Protein AF-A0A8D2HS46-F1 (afdb_monomer)

Structure (mmCIF, N/CA/C/O backbone):
data_AF-A0A8D2HS46-F1
#
_entry.id   AF-A0A8D2HS46-F1
#
loop_
_atom_site.group_PDB
_atom_site.id
_atom_site.type_symbol
_atom_site.label_atom_id
_atom_site.label_alt_id
_atom_site.label_comp_id
_atom_site.label_asym_id
_atom_site.label_entity_id
_atom_site.label_seq_id
_atom_site.pdbx_PDB_ins_code
_atom_site.Cartn_x
_atom_site.Cartn_y
_atom_site.Cartn_z
_atom_site.occupancy
_atom_site.B_iso_or_equiv
_atom_site.auth_seq_id
_atom_site.auth_comp_id
_atom_site.auth_asym_id
_atom_site.auth_atom_id
_atom_site.pdbx_PDB_model_num
ATOM 1 N N . MET A 1 1 ? -16.232 -14.425 -22.489 1.00 24.67 1 MET A N 1
ATOM 2 C CA . MET A 1 1 ? -15.700 -15.273 -21.397 1.00 24.67 1 MET A CA 1
ATOM 3 C C . MET A 1 1 ? -15.577 -14.367 -20.164 1.00 24.67 1 MET A C 1
ATOM 5 O O . MET A 1 1 ? -14.611 -13.639 -20.070 1.00 24.67 1 MET A O 1
ATOM 9 N N . LYS A 1 2 ? -16.651 -14.007 -19.442 1.00 33.25 2 LYS A N 1
ATOM 10 C CA . LYS A 1 2 ? -17.359 -14.745 -18.368 1.00 33.25 2 LYS A CA 1
ATOM 11 C C . LYS A 1 2 ? -16.407 -15.454 -17.397 1.00 33.25 2 LYS A C 1
ATOM 13 O O . LYS A 1 2 ? -16.203 -16.640 -17.571 1.00 33.25 2 LYS A O 1
ATOM 18 N N . ILE A 1 3 ? -15.852 -14.690 -16.454 1.00 24.77 3 ILE A N 1
ATOM 19 C CA . ILE A 1 3 ? -15.257 -15.002 -15.130 1.00 24.77 3 ILE A CA 1
ATOM 20 C C . ILE A 1 3 ? -14.841 -13.587 -14.667 1.00 24.77 3 ILE A C 1
ATOM 22 O O . ILE A 1 3 ? -13.962 -13.001 -15.274 1.00 24.77 3 ILE A O 1
ATOM 26 N N . ILE A 1 4 ? -15.600 -12.817 -13.887 1.00 26.11 4 ILE A N 1
ATOM 27 C CA . ILE A 1 4 ? -15.750 -12.861 -12.429 1.00 26.11 4 ILE A CA 1
ATOM 28 C C . ILE A 1 4 ? -17.089 -12.163 -12.128 1.00 26.11 4 ILE A C 1
ATOM 30 O O . ILE A 1 4 ? -17.199 -10.941 -12.173 1.00 26.11 4 ILE A O 1
ATOM 34 N N . SER A 1 5 ? -18.142 -12.937 -11.871 1.00 27.89 5 SER A N 1
ATOM 35 C CA . SER A 1 5 ? -19.458 -12.425 -11.455 1.00 27.89 5 SER A CA 1
ATOM 36 C C . SER A 1 5 ? -19.896 -12.990 -10.101 1.00 27.89 5 SER A C 1
ATOM 38 O O . SER A 1 5 ? -21.092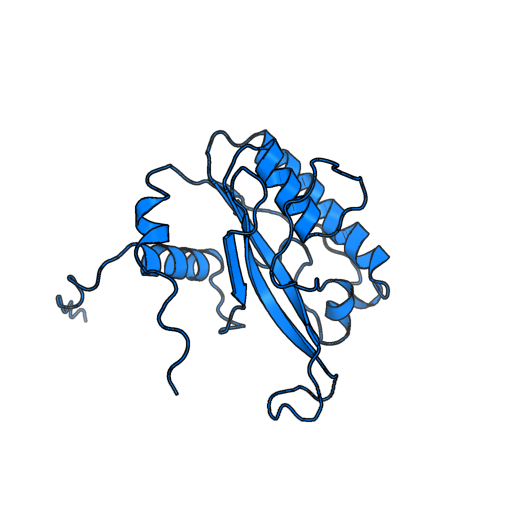 -13.064 -9.831 1.00 27.89 5 SER A O 1
ATOM 40 N N . HIS A 1 6 ? -18.954 -13.423 -9.253 1.00 27.91 6 HIS A N 1
ATOM 41 C CA . HIS A 1 6 ? -19.293 -14.197 -8.053 1.00 27.91 6 HIS A CA 1
ATOM 42 C C . HIS A 1 6 ? -18.685 -13.765 -6.717 1.00 27.91 6 HIS A C 1
ATOM 44 O O . HIS A 1 6 ? -18.871 -14.472 -5.730 1.00 27.91 6 HIS A O 1
ATOM 50 N N . LEU A 1 7 ? -18.122 -12.562 -6.604 1.00 33.16 7 LEU A N 1
ATOM 51 C CA . LEU A 1 7 ? -18.017 -11.945 -5.279 1.00 33.16 7 LEU A CA 1
ATOM 52 C C . LEU A 1 7 ? -19.367 -11.305 -4.936 1.00 33.16 7 LEU A C 1
ATOM 54 O O . LEU A 1 7 ? -19.853 -10.389 -5.601 1.00 33.16 7 LEU A O 1
ATOM 58 N N . ARG A 1 8 ? -20.049 -11.925 -3.968 1.00 35.19 8 ARG A N 1
ATOM 59 C CA . ARG A 1 8 ? -21.420 -11.634 -3.541 1.00 35.19 8 ARG A CA 1
ATOM 60 C C . ARG A 1 8 ? -21.611 -10.137 -3.275 1.00 35.19 8 ARG A C 1
ATOM 62 O O . ARG A 1 8 ? -21.223 -9.634 -2.226 1.00 35.19 8 ARG A O 1
ATOM 69 N N . AR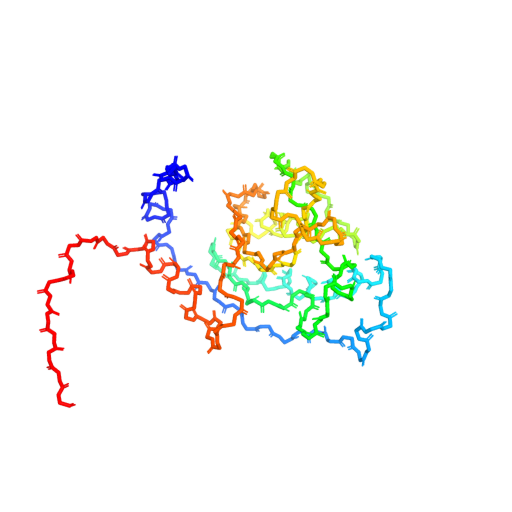G A 1 9 ? -22.394 -9.500 -4.151 1.00 39.94 9 ARG A N 1
ATOM 70 C CA . ARG A 1 9 ? -23.047 -8.179 -4.008 1.00 39.94 9 ARG A CA 1
ATOM 71 C C . ARG A 1 9 ? -23.832 -7.970 -2.692 1.00 39.94 9 ARG A C 1
ATOM 73 O O . ARG A 1 9 ? -24.365 -6.893 -2.476 1.00 39.94 9 ARG A O 1
ATOM 80 N N . GLY A 1 10 ? -23.938 -8.987 -1.831 1.00 31.45 10 GLY A N 1
ATOM 81 C CA . GLY A 1 10 ? -24.641 -8.939 -0.547 1.00 31.45 10 GLY A CA 1
ATOM 82 C C . GLY A 1 10 ? -23.747 -8.893 0.696 1.00 31.45 10 GLY A C 1
ATOM 83 O O . GLY A 1 10 ? -24.252 -8.540 1.752 1.00 31.45 10 GLY A O 1
ATOM 84 N N . ILE A 1 11 ? -22.447 -9.212 0.610 1.00 41.41 11 ILE A N 1
ATOM 85 C CA . ILE A 1 11 ? -21.583 -9.272 1.809 1.00 41.41 11 ILE A CA 1
ATOM 86 C C . ILE A 1 11 ? -21.267 -7.863 2.330 1.00 41.41 11 ILE A C 1
ATOM 88 O O . ILE A 1 11 ? -21.371 -7.620 3.524 1.00 41.41 11 ILE A O 1
ATOM 92 N N . PHE A 1 12 ? -20.996 -6.900 1.446 1.00 37.94 12 PHE A N 1
ATOM 93 C CA . PHE A 1 12 ? -20.675 -5.528 1.863 1.00 37.94 12 PHE A CA 1
ATOM 94 C C . PHE A 1 12 ? -21.875 -4.789 2.482 1.00 37.94 12 PHE A C 1
ATOM 96 O O . PHE A 1 12 ? -21.729 -4.046 3.447 1.00 37.94 12 PHE A O 1
ATOM 103 N N . LYS A 1 13 ? -23.085 -5.047 1.966 1.00 36.41 13 LYS A N 1
ATOM 104 C CA . LYS A 1 13 ? -24.335 -4.422 2.428 1.00 36.41 13 LYS A CA 1
ATOM 105 C C . LYS A 1 13 ? -24.845 -4.976 3.768 1.00 36.41 13 LYS A C 1
ATOM 107 O O . LYS A 1 13 ? -25.666 -4.335 4.412 1.00 36.41 13 LYS A O 1
ATOM 112 N N . LEU A 1 14 ? -24.366 -6.152 4.179 1.00 39.91 14 LEU A N 1
ATOM 113 C CA . LEU A 1 14 ? -24.685 -6.784 5.465 1.00 39.91 14 LEU A CA 1
ATOM 114 C C . LEU A 1 14 ? -23.662 -6.475 6.569 1.00 39.91 14 LEU A C 1
ATOM 116 O O . LEU A 1 14 ? -23.963 -6.730 7.728 1.00 39.91 14 LEU A O 1
ATOM 120 N N . LEU A 1 15 ? -22.480 -5.944 6.233 1.00 44.25 15 LEU A N 1
ATOM 121 C CA . LEU A 1 15 ? -21.383 -5.775 7.195 1.00 44.25 15 LEU A CA 1
ATOM 122 C C . LEU A 1 15 ? -21.267 -4.374 7.808 1.00 44.25 15 LEU A C 1
ATOM 124 O O . LEU A 1 15 ? -20.660 -4.253 8.863 1.00 44.25 15 LEU A O 1
ATOM 128 N N . PHE A 1 16 ? -21.838 -3.330 7.198 1.00 47.69 16 PHE A N 1
ATOM 129 C CA . PHE A 1 16 ? -21.593 -1.953 7.639 1.00 47.69 16 PHE A CA 1
ATOM 130 C C . PHE A 1 16 ? -22.884 -1.127 7.732 1.00 47.69 16 PHE A C 1
ATOM 132 O O . PHE A 1 16 ? -23.244 -0.390 6.816 1.00 47.69 16 PHE A O 1
ATOM 139 N N . GLN A 1 17 ? -23.584 -1.265 8.861 1.00 46.94 17 GLN A N 1
ATOM 140 C CA . GLN A 1 17 ? -24.543 -0.266 9.365 1.00 46.94 17 GLN A CA 1
ATOM 141 C C . GLN A 1 17 ? -23.866 0.759 10.297 1.00 46.94 17 GLN A C 1
ATOM 143 O O . GLN A 1 17 ? -24.513 1.700 10.753 1.00 46.94 17 GLN A O 1
ATOM 148 N N . ASP A 1 18 ? -22.570 0.581 10.562 1.00 51.88 18 ASP A N 1
ATOM 149 C CA . ASP A 1 18 ? -21.807 1.377 11.514 1.00 51.88 18 ASP A CA 1
ATOM 150 C C . ASP A 1 18 ? -21.257 2.671 10.887 1.00 51.88 18 ASP A C 1
ATOM 152 O O . ASP A 1 18 ? -20.892 2.691 9.705 1.00 51.88 18 ASP A O 1
ATOM 156 N N . PRO A 1 19 ? -21.165 3.766 11.662 1.00 62.06 19 PRO A N 1
ATOM 157 C CA . PRO A 1 19 ? -20.551 5.006 11.203 1.00 62.06 19 PRO A CA 1
ATOM 158 C C . PRO A 1 19 ? -19.063 4.794 10.879 1.00 62.06 19 PRO A C 1
ATOM 160 O O . PRO A 1 19 ? -18.320 4.229 11.682 1.00 62.06 19 PRO A O 1
ATOM 163 N N . LEU A 1 20 ? -18.624 5.288 9.717 1.00 66.94 20 LEU A N 1
ATOM 164 C CA . LEU A 1 20 ? -17.223 5.264 9.274 1.00 66.94 20 LEU A CA 1
ATOM 165 C C . LEU A 1 20 ? -16.545 6.624 9.468 1.00 66.94 20 LEU A C 1
ATOM 167 O O . LEU A 1 20 ? -17.210 7.661 9.412 1.00 66.94 20 LEU A O 1
ATOM 171 N N . ILE A 1 21 ? -15.218 6.623 9.617 1.00 76.12 21 ILE A N 1
ATOM 172 C CA . ILE A 1 21 ? -14.384 7.827 9.499 1.00 76.12 21 ILE A CA 1
ATOM 173 C C . ILE A 1 21 ? -13.537 7.766 8.231 1.00 76.12 21 ILE A C 1
ATOM 175 O O . ILE A 1 21 ? -12.913 6.750 7.926 1.00 76.12 21 ILE A O 1
ATOM 179 N N . VAL A 1 22 ? -13.486 8.896 7.525 1.00 75.81 22 VAL A N 1
ATOM 180 C CA . VAL A 1 22 ? -12.493 9.161 6.481 1.00 75.81 22 VAL A CA 1
ATOM 181 C C . VAL A 1 22 ? -11.454 10.102 7.069 1.00 75.81 22 VAL A C 1
ATOM 183 O O . VAL A 1 22 ? -11.802 11.202 7.504 1.00 75.81 22 VAL A O 1
ATOM 186 N N . TYR A 1 23 ? -10.195 9.680 7.087 1.00 73.06 23 TYR A N 1
ATOM 187 C CA . TYR A 1 23 ? -9.099 10.535 7.524 1.00 73.06 23 TYR A CA 1
ATOM 188 C C . TYR A 1 23 ? -8.490 11.258 6.325 1.00 73.06 23 TYR A C 1
ATOM 190 O O . TYR A 1 23 ? -8.187 10.634 5.312 1.00 73.06 23 TYR A O 1
ATOM 198 N N . LEU A 1 24 ? -8.306 12.573 6.440 1.00 67.94 24 LEU A N 1
ATOM 199 C CA . LEU A 1 24 ? -7.512 13.332 5.482 1.00 67.94 24 LEU A CA 1
ATOM 200 C C . LEU A 1 24 ? -6.061 13.327 5.956 1.00 67.94 24 LEU A C 1
ATOM 202 O O . LEU A 1 24 ? -5.759 13.881 7.012 1.00 67.94 24 LEU A O 1
ATOM 206 N N . HIS A 1 25 ? -5.178 12.728 5.165 1.00 76.31 25 HIS A N 1
ATOM 207 C CA . HIS A 1 25 ? -3.760 12.640 5.478 1.00 76.31 25 HIS A CA 1
ATOM 208 C C . HIS A 1 25 ? -2.949 13.628 4.639 1.00 76.31 25 HIS A C 1
ATOM 210 O O . HIS A 1 25 ? -3.243 13.872 3.470 1.00 76.31 25 HIS A O 1
ATOM 216 N N . TYR A 1 26 ? -1.921 14.207 5.257 1.00 73.06 26 TYR A N 1
ATOM 217 C CA . TYR A 1 26 ? -0.919 15.015 4.570 1.00 73.06 26 TYR A CA 1
ATOM 218 C C . TYR A 1 26 ? 0.373 14.211 4.515 1.00 73.06 26 TYR A C 1
ATOM 220 O O . TYR A 1 26 ? 1.125 14.152 5.487 1.00 73.06 26 TYR A O 1
ATOM 228 N N . SER A 1 27 ? 0.591 13.574 3.371 1.00 75.69 27 SER A N 1
ATOM 229 C CA . SER A 1 27 ? 1.694 12.644 3.153 1.00 75.69 27 SER A CA 1
ATOM 230 C C . SER A 1 27 ? 3.062 13.297 3.318 1.00 75.69 27 SER A C 1
ATOM 232 O O . SER A 1 27 ? 3.326 14.369 2.767 1.00 75.69 27 SER A O 1
ATOM 234 N N . PHE A 1 28 ? 3.962 12.622 4.036 1.00 70.94 28 PHE A N 1
ATOM 235 C CA . PHE A 1 28 ? 5.382 12.939 4.003 1.00 70.94 28 PHE A CA 1
ATOM 236 C C . PHE A 1 28 ? 5.926 12.609 2.619 1.00 70.94 28 PHE A C 1
ATOM 238 O O . PHE A 1 28 ? 5.851 11.472 2.146 1.00 70.94 28 PHE A O 1
ATOM 245 N N . LEU A 1 29 ? 6.457 13.635 1.959 1.00 72.69 29 LEU A N 1
ATOM 246 C CA . LEU A 1 29 ? 6.978 13.537 0.605 1.00 72.69 29 LEU A CA 1
ATOM 247 C C . LEU A 1 29 ? 8.499 13.476 0.644 1.00 72.69 29 LEU A C 1
ATOM 249 O O . LEU A 1 29 ? 9.142 14.308 1.285 1.00 72.69 29 LEU A O 1
ATOM 253 N N . SER A 1 30 ? 9.085 12.538 -0.101 1.00 66.19 30 SER A N 1
ATOM 254 C CA . SER A 1 30 ? 10.515 12.620 -0.381 1.00 66.19 30 SER A CA 1
ATOM 255 C C . SER A 1 30 ? 10.775 13.795 -1.329 1.00 66.19 30 SER A C 1
ATOM 257 O O . SER A 1 30 ? 10.128 13.878 -2.379 1.00 66.19 30 SER A O 1
ATOM 259 N N . PRO A 1 31 ? 11.747 14.676 -1.028 1.00 65.25 31 PRO A N 1
ATOM 260 C CA . PRO A 1 31 ? 12.111 15.781 -1.911 1.00 65.25 31 PRO A CA 1
ATOM 261 C C . PRO A 1 31 ? 12.682 15.299 -3.253 1.00 65.25 31 PRO A C 1
ATOM 263 O O . PRO A 1 31 ? 12.698 16.059 -4.220 1.00 65.25 31 PRO A O 1
ATOM 266 N N . ASN A 1 32 ? 13.130 14.040 -3.340 1.00 71.31 32 ASN A N 1
ATOM 267 C CA . ASN A 1 32 ? 13.535 13.421 -4.595 1.00 71.31 32 ASN A CA 1
ATOM 268 C C . ASN A 1 32 ? 13.120 11.942 -4.645 1.00 71.31 32 ASN A C 1
ATOM 270 O O . ASN A 1 32 ? 13.879 11.047 -4.274 1.00 71.31 32 ASN A O 1
ATOM 274 N N . LEU A 1 33 ? 11.913 11.680 -5.155 1.00 65.44 33 LEU A N 1
ATOM 275 C CA . LEU A 1 33 ? 11.386 10.323 -5.354 1.00 65.44 33 LEU A CA 1
ATOM 276 C C . LEU A 1 33 ? 12.236 9.476 -6.316 1.00 65.44 33 LEU A C 1
ATOM 278 O O . LEU A 1 33 ? 12.219 8.254 -6.225 1.00 65.44 33 LEU A O 1
ATOM 282 N N . LEU A 1 34 ? 13.005 10.103 -7.213 1.00 68.25 34 LEU A N 1
ATOM 283 C CA . LEU A 1 34 ? 13.911 9.405 -8.131 1.00 68.25 34 LEU A CA 1
ATOM 284 C C . LEU A 1 34 ? 15.234 8.994 -7.463 1.00 68.25 34 LEU A C 1
ATOM 286 O O . LEU A 1 34 ? 15.944 8.150 -8.005 1.00 68.25 34 LEU A O 1
ATOM 290 N N . ALA A 1 35 ? 15.566 9.566 -6.299 1.00 68.75 35 ALA A N 1
ATOM 291 C CA . ALA A 1 35 ? 16.749 9.195 -5.519 1.00 68.75 35 ALA A CA 1
ATOM 292 C C . ALA A 1 35 ? 16.522 7.962 -4.627 1.00 68.75 35 ALA A C 1
ATOM 294 O O . ALA A 1 35 ? 17.492 7.338 -4.193 1.00 68.75 35 ALA A O 1
ATOM 295 N N . LEU A 1 36 ? 15.263 7.593 -4.363 1.00 67.62 36 LEU A N 1
ATOM 296 C CA . LEU A 1 36 ? 14.911 6.393 -3.603 1.00 67.62 36 LEU A CA 1
ATOM 297 C C . LEU A 1 36 ? 15.018 5.177 -4.525 1.00 67.62 36 LEU A C 1
ATOM 299 O O . LEU A 1 36 ? 14.095 4.838 -5.263 1.00 67.62 36 LEU A O 1
ATOM 303 N N . THR A 1 37 ? 16.193 4.553 -4.521 1.00 74.06 37 THR A N 1
ATOM 304 C CA . THR A 1 37 ? 16.540 3.491 -5.479 1.00 74.06 37 THR A CA 1
ATOM 305 C C . THR A 1 37 ? 16.355 2.090 -4.911 1.00 74.06 37 THR A C 1
ATOM 307 O O . THR A 1 37 ? 16.256 1.132 -5.679 1.00 74.06 37 THR A O 1
ATOM 310 N N . THR A 1 38 ? 16.268 1.947 -3.584 1.00 86.94 38 THR A N 1
ATOM 311 C CA . THR A 1 38 ? 16.121 0.645 -2.924 1.00 86.94 38 THR A CA 1
ATOM 312 C C . THR A 1 38 ? 14.745 0.476 -2.289 1.00 86.94 38 THR A C 1
ATOM 314 O O . THR A 1 38 ? 14.111 1.435 -1.848 1.00 86.94 38 THR A O 1
ATOM 317 N N . HIS A 1 39 ? 14.284 -0.776 -2.213 1.00 86.75 39 HIS A N 1
ATOM 318 C CA . HIS A 1 39 ? 13.031 -1.115 -1.532 1.00 86.75 39 HIS A CA 1
ATOM 319 C C . HIS A 1 39 ? 13.059 -0.716 -0.049 1.00 86.75 39 HIS A C 1
ATOM 321 O O . HIS A 1 39 ? 12.053 -0.255 0.470 1.00 86.75 39 HIS A O 1
ATOM 327 N N . GLN A 1 40 ? 14.217 -0.815 0.611 1.00 88.00 40 GLN A N 1
ATOM 328 C CA . GLN A 1 40 ? 14.363 -0.411 2.009 1.00 88.00 40 GLN A CA 1
ATOM 329 C C . GLN A 1 40 ? 14.143 1.097 2.200 1.00 88.00 40 GLN A C 1
ATOM 331 O O . GLN A 1 40 ? 13.373 1.489 3.067 1.00 88.00 40 GLN A O 1
ATOM 336 N N . GLN A 1 41 ? 14.755 1.939 1.362 1.00 88.06 41 GLN A N 1
ATOM 337 C CA . 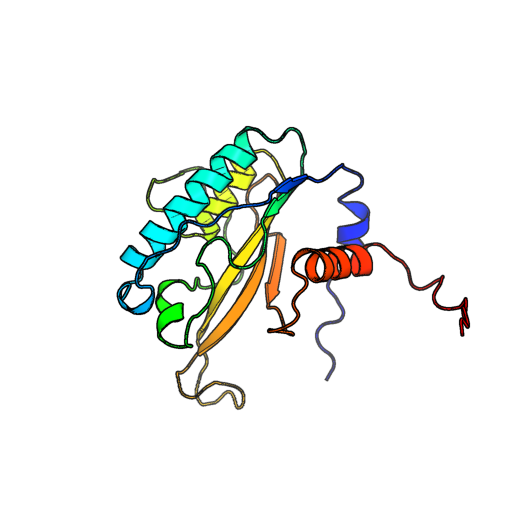GLN A 1 41 ? 14.562 3.393 1.424 1.00 88.06 41 GLN A CA 1
ATOM 338 C C . GLN A 1 41 ? 13.108 3.796 1.139 1.00 88.06 41 GLN A C 1
ATOM 340 O O . GLN A 1 41 ? 12.563 4.692 1.780 1.00 88.06 41 GLN A O 1
ATOM 345 N N . ALA A 1 42 ? 12.468 3.124 0.178 1.00 89.12 42 ALA A N 1
ATOM 346 C CA . ALA A 1 42 ? 11.049 3.311 -0.100 1.00 89.12 42 ALA A CA 1
ATOM 347 C C . ALA A 1 42 ? 10.180 2.909 1.101 1.00 89.12 42 ALA A C 1
ATOM 349 O O . ALA A 1 42 ? 9.257 3.636 1.461 1.00 89.12 42 ALA A O 1
ATOM 350 N N . LEU A 1 43 ? 10.498 1.786 1.749 1.00 89.31 43 LEU A N 1
ATOM 351 C CA . LEU A 1 43 ? 9.783 1.299 2.923 1.00 89.31 43 LEU A CA 1
ATOM 352 C C . LEU A 1 43 ? 9.948 2.227 4.132 1.00 89.31 43 LEU A C 1
ATOM 354 O O . LEU A 1 43 ? 8.972 2.488 4.824 1.00 89.31 43 LEU A O 1
ATOM 358 N N . GLU A 1 44 ? 11.142 2.776 4.354 1.00 88.56 44 GLU A N 1
ATOM 359 C CA . GLU A 1 44 ? 11.396 3.777 5.398 1.00 88.56 44 GLU A CA 1
ATOM 360 C C . GLU A 1 44 ? 10.515 5.022 5.213 1.00 88.56 44 GLU A C 1
ATOM 362 O O . GLU A 1 44 ? 9.912 5.486 6.180 1.00 88.56 44 GLU A O 1
ATOM 367 N N . LEU A 1 45 ? 10.362 5.520 3.978 1.00 88.56 45 LEU A N 1
ATOM 368 C CA . LEU A 1 45 ? 9.442 6.627 3.685 1.00 88.56 45 LEU A CA 1
ATOM 369 C C . LEU A 1 45 ? 7.978 6.231 3.936 1.00 88.56 45 LEU A C 1
ATOM 371 O O . LEU A 1 45 ? 7.243 6.968 4.588 1.00 88.56 45 LEU A O 1
ATOM 375 N N . MET A 1 46 ? 7.547 5.070 3.432 1.00 90.25 46 MET A N 1
ATOM 376 C CA . MET A 1 46 ? 6.169 4.599 3.615 1.00 90.25 46 MET A CA 1
ATOM 377 C C . MET A 1 46 ? 5.831 4.400 5.098 1.00 90.25 46 MET A C 1
ATOM 379 O O . MET A 1 46 ? 4.733 4.754 5.525 1.00 90.25 46 MET A O 1
ATOM 383 N N . ASN A 1 47 ? 6.784 3.921 5.902 1.00 89.62 47 ASN A N 1
ATOM 384 C CA . ASN A 1 47 ? 6.609 3.748 7.342 1.00 89.62 47 ASN A CA 1
ATOM 385 C C . ASN A 1 47 ? 6.391 5.079 8.074 1.00 89.62 47 ASN A C 1
ATOM 387 O O . ASN A 1 47 ? 5.569 5.124 8.979 1.00 89.62 47 ASN A O 1
ATOM 391 N N . GLN A 1 48 ? 6.988 6.190 7.628 1.00 88.94 48 GLN A N 1
ATOM 392 C CA . GLN A 1 48 ? 6.692 7.513 8.204 1.00 88.94 48 GLN A CA 1
ATOM 393 C C . GLN A 1 48 ? 5.221 7.920 8.017 1.00 88.94 48 GLN A C 1
ATOM 395 O O . GLN A 1 48 ? 4.630 8.553 8.894 1.00 88.94 48 GLN A O 1
ATOM 400 N N . ASN A 1 49 ? 4.612 7.551 6.884 1.00 90.19 49 ASN A N 1
ATOM 401 C CA . ASN A 1 49 ? 3.181 7.759 6.653 1.00 90.19 49 ASN A CA 1
ATOM 402 C C . ASN A 1 49 ? 2.333 6.783 7.485 1.00 90.19 49 ASN A C 1
ATOM 404 O O . ASN A 1 49 ? 1.335 7.192 8.085 1.00 90.19 49 ASN A O 1
ATOM 408 N N . LEU A 1 50 ? 2.751 5.518 7.585 1.00 91.44 50 LEU A N 1
ATOM 409 C CA . LEU A 1 50 ? 2.059 4.497 8.379 1.00 91.44 50 LEU A CA 1
ATOM 410 C C . LEU A 1 50 ? 2.088 4.794 9.889 1.00 91.44 50 LEU A C 1
ATOM 412 O O . LEU A 1 50 ? 1.097 4.531 10.564 1.00 91.44 50 LEU A O 1
ATOM 416 N N . ASP A 1 51 ? 3.142 5.427 10.408 1.00 90.44 51 ASP A N 1
ATOM 417 C CA . ASP A 1 51 ? 3.212 5.891 11.802 1.00 90.44 51 ASP A CA 1
ATOM 418 C C . ASP A 1 51 ? 2.120 6.929 12.123 1.00 90.44 51 ASP A C 1
ATOM 420 O O . ASP A 1 51 ? 1.644 7.034 13.258 1.00 90.44 51 ASP A O 1
ATOM 424 N N . ILE A 1 52 ? 1.703 7.732 11.135 1.00 90.12 52 ILE A N 1
ATOM 425 C CA . ILE A 1 52 ? 0.562 8.645 11.289 1.00 90.12 52 ILE A CA 1
ATOM 426 C C . ILE A 1 52 ? -0.745 7.858 11.236 1.00 90.12 52 ILE A C 1
ATOM 428 O O . ILE A 1 52 ? -1.619 8.105 12.068 1.00 90.12 52 ILE A O 1
ATOM 432 N N . TYR A 1 53 ? -0.876 6.906 10.308 1.00 91.75 53 TYR A N 1
ATOM 433 C CA . TYR A 1 53 ? -2.066 6.056 10.208 1.00 91.75 53 TYR A CA 1
ATOM 434 C C . TYR A 1 53 ? -2.326 5.327 11.523 1.00 91.75 53 TYR A C 1
ATOM 436 O O . TYR A 1 53 ? -3.456 5.341 12.008 1.00 91.75 53 TYR A O 1
ATOM 444 N N . GLU A 1 54 ? -1.285 4.774 12.148 1.00 91.50 54 GLU A N 1
ATOM 445 C CA . GLU A 1 54 ? -1.398 4.091 13.434 1.00 91.50 54 GLU A CA 1
ATOM 446 C C . GLU A 1 54 ? -1.966 5.030 14.504 1.00 91.50 54 GLU A C 1
ATOM 448 O O . GLU A 1 54 ? -2.916 4.674 15.197 1.00 91.50 54 GLU A O 1
ATOM 453 N N . LYS A 1 55 ? -1.484 6.275 14.594 1.00 91.31 55 LYS A N 1
ATOM 454 C CA . LYS A 1 55 ? -2.031 7.265 15.541 1.00 91.31 55 LYS A CA 1
ATOM 455 C C . LYS A 1 55 ? -3.512 7.556 15.287 1.00 91.31 55 LYS A C 1
ATOM 457 O O . LYS A 1 55 ? -4.267 7.721 16.245 1.00 91.31 55 LYS A O 1
ATOM 462 N N . GLN A 1 56 ? -3.940 7.608 14.025 1.00 90.50 56 GLN A N 1
ATOM 463 C CA . GLN A 1 56 ? -5.353 7.818 13.690 1.00 90.50 56 GLN A CA 1
ATOM 464 C C . GLN A 1 56 ? -6.205 6.604 14.053 1.00 90.50 56 GLN A C 1
ATOM 466 O O . GLN A 1 56 ? -7.266 6.757 14.647 1.00 90.50 56 GLN A O 1
ATOM 471 N N . VAL A 1 57 ? -5.712 5.397 13.774 1.00 91.44 57 VAL A N 1
ATOM 472 C CA . VAL A 1 57 ? -6.367 4.143 14.163 1.00 91.44 57 VAL A CA 1
ATOM 473 C C . VAL A 1 57 ? -6.543 4.082 15.680 1.00 91.44 57 VAL A C 1
ATOM 475 O O . VAL A 1 57 ? -7.637 3.811 16.159 1.00 91.44 57 VAL A O 1
ATOM 478 N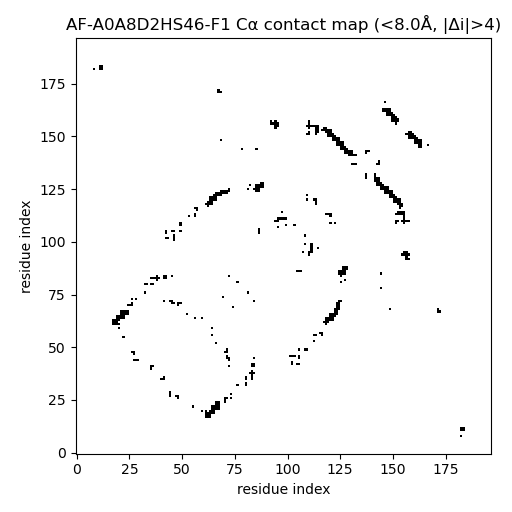 N . MET A 1 58 ? -5.498 4.401 16.447 1.00 90.19 58 MET A N 1
ATOM 479 C CA . MET A 1 58 ? -5.529 4.324 17.913 1.00 90.19 58 MET A CA 1
ATOM 480 C C . MET A 1 58 ? -6.408 5.400 18.575 1.00 90.19 58 MET A C 1
ATOM 482 O O . MET A 1 58 ? -6.717 5.286 19.759 1.00 90.19 58 MET A O 1
ATOM 486 N N . THR A 1 59 ? -6.794 6.453 17.846 1.00 88.69 59 THR A N 1
ATOM 487 C CA . THR A 1 59 ? -7.630 7.553 18.367 1.00 88.69 59 THR A CA 1
ATOM 488 C C . THR A 1 59 ? -9.052 7.560 17.809 1.00 88.69 59 THR A C 1
ATOM 490 O O . THR A 1 59 ? -9.923 8.218 18.382 1.00 88.69 59 THR A O 1
ATOM 493 N N . ALA A 1 60 ? -9.318 6.835 16.721 1.00 85.50 60 ALA A N 1
ATOM 494 C CA . ALA A 1 60 ? -10.647 6.740 16.138 1.00 85.50 60 ALA A CA 1
ATOM 495 C C . ALA A 1 60 ? -11.612 5.979 17.065 1.00 85.50 60 ALA A C 1
ATOM 497 O O . ALA A 1 60 ? -11.302 4.913 17.591 1.00 85.50 60 ALA A O 1
ATOM 498 N N . ALA A 1 61 ? -12.823 6.516 17.235 1.00 78.31 61 ALA A N 1
ATOM 499 C CA . ALA A 1 61 ? -13.883 5.881 18.026 1.00 78.31 61 ALA A CA 1
ATOM 500 C C . ALA A 1 61 ? -14.717 4.876 17.203 1.00 78.31 61 ALA A C 1
ATOM 502 O O . ALA A 1 61 ? -15.489 4.087 17.749 1.00 78.31 61 ALA A O 1
ATOM 503 N N . GLN A 1 62 ? -14.600 4.938 15.878 1.00 81.81 62 GLN A N 1
ATOM 504 C CA . GLN A 1 62 ? -15.395 4.199 14.908 1.00 81.81 62 GLN A CA 1
ATOM 505 C C . GLN A 1 62 ? -14.752 2.851 14.590 1.00 81.81 62 GLN A C 1
ATOM 507 O O . GLN A 1 62 ? -13.537 2.690 1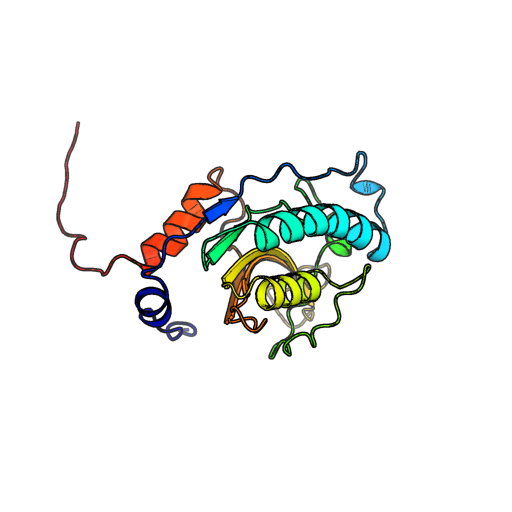4.619 1.00 81.81 62 GLN A O 1
ATOM 512 N N . LYS A 1 63 ? -15.588 1.878 14.221 1.00 84.69 63 LYS A N 1
ATOM 513 C CA . LYS A 1 63 ? -15.157 0.512 13.886 1.00 84.69 63 LYS A CA 1
ATOM 514 C C . LYS A 1 63 ? -14.684 0.349 12.439 1.00 84.69 63 LYS A C 1
ATOM 516 O O . LYS A 1 63 ? -14.365 -0.766 12.028 1.00 84.69 63 LYS A O 1
ATOM 521 N N . ILE A 1 64 ? -14.634 1.444 11.677 1.00 84.44 64 ILE A N 1
ATOM 522 C CA . ILE A 1 64 ? -14.170 1.485 10.290 1.00 84.44 64 ILE A CA 1
ATOM 523 C C . ILE A 1 64 ? -13.397 2.782 10.065 1.00 84.44 64 ILE A C 1
ATOM 525 O O . ILE A 1 64 ? -13.941 3.872 10.279 1.00 84.44 64 ILE A O 1
ATOM 529 N N . ILE A 1 65 ? -12.174 2.660 9.560 1.00 86.81 65 ILE A N 1
ATOM 530 C CA . ILE A 1 65 ? -11.365 3.788 9.106 1.00 86.81 65 ILE A CA 1
ATOM 531 C C . ILE A 1 65 ? -10.988 3.625 7.638 1.00 86.81 65 ILE A C 1
ATOM 533 O O . ILE A 1 65 ? -10.675 2.530 7.160 1.00 86.81 65 ILE A O 1
ATOM 537 N N . VAL A 1 66 ? -11.035 4.740 6.920 1.00 86.56 66 VAL A N 1
ATOM 538 C CA . VAL A 1 66 ? -10.699 4.821 5.505 1.00 86.56 66 VAL A CA 1
ATOM 539 C C . VAL A 1 66 ? -9.603 5.856 5.311 1.00 86.56 66 VAL A C 1
ATOM 541 O O . VAL A 1 66 ? -9.787 7.029 5.654 1.00 86.56 66 VAL A O 1
ATOM 544 N N . PHE A 1 67 ? -8.493 5.418 4.724 1.00 86.44 67 PHE A N 1
ATOM 545 C CA . PHE A 1 67 ? -7.389 6.278 4.320 1.00 86.44 67 PHE A CA 1
ATOM 546 C C . PHE A 1 67 ? -7.462 6.632 2.822 1.00 86.44 67 PHE A C 1
ATOM 548 O O . PHE A 1 67 ? -8.008 5.842 2.044 1.00 86.44 67 PHE A O 1
ATOM 555 N N . PRO A 1 68 ? -6.959 7.808 2.399 1.00 77.69 68 PRO A N 1
ATOM 556 C CA . PRO A 1 68 ? -7.051 8.262 1.008 1.00 77.69 68 PRO A CA 1
ATOM 557 C C . PRO A 1 68 ? -6.108 7.509 0.053 1.00 77.69 68 PRO A C 1
ATOM 559 O O . PRO A 1 68 ? -5.151 6.863 0.482 1.00 77.69 68 PRO A O 1
ATOM 562 N N . ASP A 1 69 ? -6.372 7.607 -1.260 1.00 75.75 69 ASP A N 1
ATOM 563 C CA . ASP A 1 69 ? -5.478 7.022 -2.271 1.00 75.75 69 ASP A CA 1
ATOM 564 C C . ASP A 1 69 ? -4.116 7.735 -2.310 1.00 75.75 69 ASP A C 1
ATOM 566 O O . ASP A 1 69 ? -4.029 8.939 -2.080 1.00 75.75 69 ASP A O 1
ATOM 570 N N . ASP A 1 70 ? -3.074 6.991 -2.696 1.00 69.44 70 ASP A N 1
ATOM 571 C CA . ASP A 1 70 ? -1.704 7.466 -2.944 1.00 69.44 70 ASP A CA 1
ATOM 572 C C . ASP A 1 70 ? -0.942 8.033 -1.728 1.00 69.44 70 ASP A C 1
ATOM 574 O O . ASP A 1 70 ? 0.189 8.495 -1.872 1.00 69.44 70 ASP A O 1
ATOM 578 N N . ASP A 1 71 ? -1.482 7.924 -0.516 1.00 77.56 71 ASP A N 1
ATOM 579 C CA . ASP A 1 71 ? -0.915 8.577 0.669 1.00 77.56 71 ASP A CA 1
ATOM 580 C C . ASP A 1 71 ? 0.240 7.826 1.349 1.00 77.56 71 ASP A C 1
ATOM 582 O O . ASP A 1 71 ? 1.070 8.422 2.035 1.00 77.56 71 ASP A O 1
ATOM 586 N N . ILE A 1 72 ? 0.346 6.514 1.138 1.00 85.19 72 ILE A N 1
ATOM 587 C CA . ILE A 1 72 ? 1.441 5.725 1.719 1.00 85.19 72 ILE A CA 1
ATOM 588 C C . ILE A 1 72 ? 2.757 6.018 0.983 1.00 85.19 72 ILE A C 1
ATOM 590 O O . ILE A 1 72 ? 3.787 6.253 1.614 1.00 85.19 72 ILE A O 1
ATOM 594 N N . HIS A 1 73 ? 2.715 6.035 -0.351 1.00 78.44 73 HIS A N 1
ATOM 595 C CA . HIS A 1 73 ? 3.892 6.140 -1.220 1.00 78.44 73 HIS A CA 1
ATOM 596 C C . HIS A 1 73 ? 4.000 7.435 -2.041 1.00 78.44 73 HIS A C 1
ATOM 598 O O . HIS A 1 73 ? 5.015 7.610 -2.706 1.00 78.44 73 HIS A O 1
ATOM 604 N N . CYS A 1 74 ? 3.022 8.351 -1.985 1.00 74.94 74 CYS A N 1
ATOM 605 C CA . CYS A 1 74 ? 2.894 9.538 -2.853 1.00 74.94 74 CYS A CA 1
ATOM 606 C C . CYS A 1 74 ? 2.513 9.209 -4.322 1.00 74.94 74 CYS A C 1
ATOM 608 O O . CYS A 1 74 ? 2.223 8.073 -4.688 1.00 74.94 74 CYS A O 1
ATOM 610 N N . PHE A 1 75 ? 2.468 10.246 -5.160 1.00 74.00 75 PHE A N 1
ATOM 611 C CA . PHE A 1 75 ? 2.178 10.275 -6.593 1.00 74.00 75 PHE A CA 1
ATOM 612 C C . PHE A 1 75 ? 3.412 10.732 -7.415 1.00 74.00 75 PHE A C 1
ATOM 614 O O . PHE A 1 75 ? 4.450 11.074 -6.853 1.00 74.00 75 PHE A O 1
ATOM 621 N N . ASN A 1 76 ? 3.285 10.794 -8.750 1.00 77.69 76 ASN A N 1
ATOM 622 C CA . ASN A 1 76 ? 4.325 11.199 -9.726 1.00 77.69 76 ASN A CA 1
ATOM 623 C C . ASN A 1 76 ? 5.490 10.215 -9.928 1.00 77.69 76 ASN A C 1
ATOM 625 O O . ASN A 1 76 ? 6.658 10.604 -9.994 1.00 77.69 76 ASN A O 1
ATOM 629 N N . PHE A 1 77 ? 5.172 8.939 -10.127 1.00 83.50 77 PHE A N 1
ATOM 630 C CA . PHE A 1 77 ? 6.169 7.933 -10.478 1.00 83.50 77 PHE A CA 1
ATOM 631 C C . PHE A 1 77 ? 6.119 7.492 -11.942 1.00 83.50 77 PHE A C 1
ATOM 633 O O . PHE A 1 77 ? 5.099 7.569 -12.623 1.00 83.50 77 PHE A O 1
ATOM 640 N N . THR A 1 78 ? 7.242 6.942 -12.399 1.00 87.25 78 THR A N 1
ATOM 641 C CA . THR A 1 78 ? 7.319 6.098 -13.594 1.00 87.25 78 THR A CA 1
ATOM 642 C C . THR A 1 78 ? 7.153 4.630 -13.194 1.00 87.25 78 THR A C 1
ATOM 644 O O . THR A 1 78 ? 7.338 4.278 -12.028 1.00 87.25 78 THR A O 1
ATOM 647 N N . ARG A 1 79 ? 6.915 3.737 -14.166 1.00 89.38 79 ARG A N 1
ATOM 648 C CA . ARG A 1 79 ? 6.891 2.277 -13.925 1.00 89.38 79 ARG A CA 1
ATOM 649 C C . ARG A 1 79 ? 8.166 1.741 -13.265 1.00 89.38 79 ARG A C 1
ATOM 651 O O . ARG A 1 79 ? 8.130 0.698 -12.614 1.00 89.38 79 ARG A O 1
ATOM 658 N N . THR A 1 80 ? 9.297 2.416 -13.459 1.00 89.44 80 THR A N 1
ATOM 659 C CA . THR A 1 80 ? 10.578 2.022 -12.865 1.00 89.44 80 THR A CA 1
ATOM 660 C C . THR A 1 80 ? 10.740 2.615 -11.472 1.00 89.44 80 THR A C 1
ATOM 662 O O . THR A 1 80 ? 11.040 1.879 -10.540 1.00 89.44 80 THR A O 1
ATOM 665 N N . SER A 1 81 ? 10.498 3.919 -11.306 1.00 88.50 81 SER A N 1
ATOM 666 C CA . SER A 1 81 ? 10.709 4.593 -10.018 1.00 88.50 81 SER A CA 1
ATOM 667 C C . SER A 1 81 ? 9.678 4.228 -8.951 1.00 88.50 81 SER A C 1
ATOM 669 O O . SER A 1 81 ? 9.997 4.315 -7.773 1.00 88.50 81 SER A O 1
ATOM 671 N N . ILE A 1 82 ? 8.479 3.765 -9.328 1.00 89.31 82 ILE A N 1
ATOM 672 C CA . ILE A 1 82 ? 7.497 3.257 -8.357 1.00 89.31 82 ILE A CA 1
ATOM 673 C C . ILE A 1 82 ? 7.848 1.858 -7.843 1.00 89.31 82 ILE A C 1
ATOM 675 O O . ILE A 1 82 ? 7.390 1.462 -6.780 1.00 89.31 82 ILE A O 1
ATOM 679 N N . TYR A 1 83 ? 8.647 1.080 -8.582 1.00 90.69 83 TYR A N 1
ATOM 680 C CA . TYR A 1 83 ? 8.865 -0.344 -8.306 1.00 90.69 83 TYR A CA 1
ATOM 681 C C . TYR A 1 83 ? 9.346 -0.662 -6.874 1.00 90.69 83 TYR A C 1
ATOM 683 O O . TYR A 1 83 ? 8.871 -1.660 -6.310 1.00 90.69 83 TYR A O 1
ATOM 691 N N . PRO A 1 84 ? 10.232 0.151 -6.256 1.00 90.88 84 PRO A N 1
ATOM 692 C CA . PRO A 1 84 ? 10.630 -0.021 -4.861 1.00 90.88 84 PRO A CA 1
ATOM 693 C C . PRO A 1 84 ? 9.487 0.151 -3.849 1.00 90.88 84 PRO A C 1
ATOM 695 O O . PRO A 1 84 ? 9.605 -0.360 -2.745 1.00 90.88 84 PRO A O 1
ATOM 698 N N . PHE A 1 85 ? 8.387 0.812 -4.210 1.00 90.69 85 PHE A N 1
ATOM 699 C CA . PHE A 1 85 ? 7.228 1.066 -3.342 1.00 90.69 85 PHE A CA 1
ATOM 700 C C . PHE A 1 85 ? 6.116 0.016 -3.476 1.00 90.69 85 PHE A C 1
ATOM 702 O O . PHE A 1 85 ? 5.113 0.099 -2.777 1.00 90.69 85 PHE A O 1
ATOM 709 N N . LEU A 1 86 ? 6.247 -0.940 -4.404 1.00 89.88 86 LEU A N 1
ATOM 710 C CA . LEU A 1 86 ? 5.181 -1.900 -4.701 1.00 89.88 86 LEU A CA 1
ATOM 711 C C . LEU A 1 86 ? 5.319 -3.187 -3.885 1.00 89.88 86 LEU A C 1
ATOM 713 O O . LEU A 1 86 ? 6.360 -3.849 -3.968 1.00 89.88 86 LEU A O 1
ATOM 717 N N . ASP A 1 87 ? 4.231 -3.611 -3.247 1.00 88.19 87 ASP A N 1
ATOM 718 C CA . ASP A 1 87 ? 4.139 -4.902 -2.555 1.00 88.19 87 ASP A CA 1
ATOM 719 C C . ASP A 1 87 ? 3.622 -6.020 -3.475 1.00 88.19 87 ASP A C 1
ATOM 721 O O . ASP A 1 87 ? 2.896 -5.786 -4.445 1.00 88.19 87 ASP A O 1
ATOM 725 N N . PHE A 1 88 ? 3.982 -7.267 -3.171 1.00 85.00 88 PHE A N 1
ATOM 726 C CA . PHE A 1 88 ? 3.343 -8.431 -3.786 1.00 85.00 88 PHE A CA 1
ATOM 727 C C . PHE A 1 88 ? 2.077 -8.788 -3.008 1.00 85.00 88 PHE A C 1
ATOM 729 O O . PHE A 1 88 ? 2.143 -9.034 -1.804 1.00 85.00 88 PHE A O 1
ATOM 736 N N . ILE A 1 89 ? 0.940 -8.898 -3.696 1.00 74.31 89 ILE A N 1
ATOM 737 C CA . ILE A 1 89 ? -0.251 -9.514 -3.104 1.00 74.31 89 ILE A CA 1
ATOM 738 C C . ILE A 1 89 ? -0.204 -11.008 -3.380 1.00 74.31 89 ILE A C 1
ATOM 740 O O . ILE A 1 89 ? -0.359 -11.461 -4.513 1.00 74.31 89 ILE A O 1
ATOM 744 N N . VAL A 1 90 ? 0.048 -11.773 -2.323 1.00 68.75 90 VAL A N 1
ATOM 745 C CA . VAL A 1 90 ? 0.058 -13.232 -2.382 1.00 68.75 90 VAL A CA 1
ATOM 746 C C . VAL A 1 90 ? -1.359 -13.780 -2.171 1.00 68.75 90 VAL A C 1
ATOM 748 O O . VAL A 1 90 ? -2.072 -13.313 -1.276 1.00 68.75 90 VAL A O 1
ATOM 751 N N . PRO A 1 91 ? -1.792 -14.781 -2.959 1.00 54.44 91 PRO A N 1
ATOM 752 C CA . PRO A 1 91 ? -2.993 -15.544 -2.647 1.00 54.44 91 PRO A CA 1
ATOM 753 C C . PRO A 1 91 ? -2.847 -16.156 -1.250 1.00 54.44 91 PRO A C 1
ATOM 755 O O . PRO A 1 91 ? -1.805 -16.729 -0.940 1.00 54.44 91 PRO A O 1
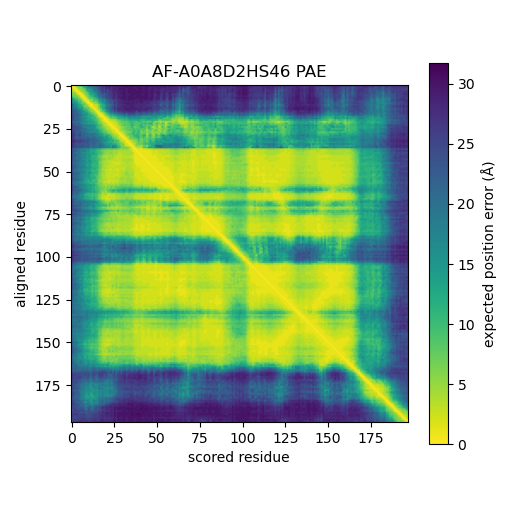ATOM 758 N N . ASN A 1 92 ? -3.889 -16.055 -0.423 1.00 57.03 92 ASN A N 1
ATOM 759 C CA . ASN A 1 92 ? -3.881 -16.500 0.976 1.00 57.03 92 ASN A CA 1
ATOM 760 C C . ASN A 1 92 ? -2.920 -15.709 1.878 1.00 57.03 92 ASN A C 1
ATOM 762 O O . ASN A 1 92 ? -2.194 -16.313 2.668 1.00 57.03 92 ASN A O 1
ATOM 766 N N . TRP A 1 93 ? -2.926 -14.372 1.780 1.00 63.25 93 TRP A N 1
ATOM 767 C CA . TRP A 1 93 ? -2.276 -13.507 2.769 1.00 63.25 93 TRP A CA 1
ATOM 768 C C . TRP A 1 93 ? -2.624 -13.980 4.187 1.00 63.25 93 TRP A C 1
ATOM 770 O O . TRP A 1 93 ? -3.772 -13.884 4.632 1.00 63.25 93 TRP A O 1
ATOM 780 N N . ALA A 1 94 ? -1.633 -14.557 4.866 1.00 56.66 94 ALA A N 1
ATOM 781 C CA . ALA A 1 94 ? -1.795 -15.052 6.217 1.00 56.66 94 ALA A CA 1
ATOM 782 C C . ALA A 1 94 ? -1.910 -13.852 7.157 1.00 56.66 94 ALA A C 1
ATOM 784 O O . ALA A 1 94 ? -1.176 -12.874 7.017 1.00 56.66 94 ALA A O 1
ATOM 785 N N . ARG A 1 95 ? -2.839 -13.936 8.115 1.00 57.34 95 ARG A N 1
ATOM 786 C CA . ARG A 1 95 ? -2.974 -12.968 9.208 1.00 57.34 95 ARG A CA 1
ATOM 787 C C . ARG A 1 95 ? -1.585 -12.630 9.758 1.00 57.34 95 ARG A C 1
ATOM 789 O O . ARG A 1 95 ? -0.835 -13.544 10.106 1.00 57.34 95 ARG A O 1
ATOM 796 N N . ALA A 1 96 ? -1.271 -11.343 9.883 1.00 60.50 96 ALA A N 1
ATOM 797 C CA . ALA A 1 96 ? -0.080 -10.952 10.621 1.00 60.50 96 ALA A CA 1
ATOM 798 C C . ALA A 1 96 ? -0.233 -11.419 12.077 1.00 60.50 96 ALA A C 1
ATOM 800 O O . ALA A 1 96 ? -1.225 -11.105 12.737 1.00 60.50 96 ALA A O 1
ATOM 801 N N . VAL A 1 97 ? 0.731 -12.188 12.583 1.00 58.19 97 VAL A N 1
ATOM 802 C CA . VAL A 1 97 ? 0.886 -12.340 14.034 1.00 58.19 97 VAL A CA 1
ATOM 803 C C . VAL A 1 97 ? 1.175 -10.941 14.569 1.00 58.19 97 VAL A C 1
ATOM 805 O O . VAL A 1 97 ? 1.979 -10.241 13.955 1.00 58.19 97 VAL A O 1
ATOM 808 N N . ASP A 1 98 ? 0.499 -10.530 15.646 1.00 57.12 98 ASP A N 1
ATOM 809 C CA . ASP A 1 98 ? 0.624 -9.200 16.261 1.00 57.12 98 ASP A CA 1
ATOM 810 C C . ASP A 1 98 ? 2.045 -8.968 16.802 1.00 57.12 98 ASP A C 1
ATOM 812 O O . ASP A 1 98 ? 2.354 -9.125 17.979 1.00 57.12 98 ASP A O 1
ATOM 816 N N . GLN A 1 99 ? 2.952 -8.692 15.876 1.00 57.34 99 GLN A N 1
ATOM 817 C CA . GLN A 1 99 ? 4.347 -8.361 16.077 1.00 57.34 99 GLN A CA 1
ATOM 818 C C . GLN A 1 99 ? 4.593 -7.132 15.219 1.00 57.34 99 GLN A C 1
ATOM 820 O O . GLN A 1 99 ? 5.192 -7.204 14.145 1.00 57.34 99 GLN A O 1
ATOM 825 N N . TRP A 1 100 ? 4.044 -5.999 15.660 1.00 58.22 100 TRP A N 1
ATOM 826 C CA . TRP A 1 100 ? 4.434 -4.714 15.103 1.00 58.22 100 TRP A CA 1
ATOM 827 C C . TRP A 1 100 ? 5.952 -4.567 15.242 1.00 58.22 100 TRP A C 1
ATOM 829 O O . TRP A 1 100 ? 6.497 -4.611 16.345 1.00 58.22 100 TRP A O 1
ATOM 839 N N . GLN A 1 101 ? 6.632 -4.427 14.111 1.00 59.09 101 GLN A N 1
ATOM 840 C CA . GLN A 1 101 ? 8.052 -4.112 14.051 1.00 59.09 101 GLN A CA 1
ATOM 841 C C . GLN A 1 101 ? 8.177 -2.711 13.465 1.00 59.09 101 GLN A C 1
ATOM 843 O O . GLN A 1 101 ? 7.422 -2.351 12.567 1.00 59.09 101 GLN A O 1
ATOM 848 N N . SER A 1 102 ? 9.174 -1.947 13.907 1.00 52.84 102 SER A N 1
ATOM 849 C CA . SER A 1 102 ? 9.499 -0.618 13.363 1.00 52.84 102 SER A CA 1
ATOM 850 C C . SER A 1 102 ? 9.863 -0.631 11.868 1.00 52.84 102 SER A C 1
ATOM 852 O O . SER A 1 102 ? 10.122 0.412 11.277 1.00 52.84 102 SER A O 1
ATOM 854 N N . THR A 1 103 ? 9.946 -1.813 11.252 1.00 56.66 103 THR A N 1
ATOM 855 C CA . THR A 1 103 ? 10.260 -2.007 9.836 1.00 56.66 103 THR A CA 1
ATOM 856 C C . THR A 1 103 ? 9.454 -3.195 9.294 1.00 56.66 103 THR A C 1
ATOM 858 O O . THR A 1 103 ? 10.007 -4.243 8.976 1.00 56.66 103 THR A O 1
ATOM 861 N N . CYS A 1 104 ? 8.124 -3.069 9.255 1.00 68.19 104 CYS A N 1
ATOM 862 C CA . CYS A 1 104 ? 7.234 -4.055 8.628 1.00 68.19 104 CYS A CA 1
ATOM 863 C C . CYS A 1 104 ? 6.977 -3.735 7.148 1.00 68.19 104 CYS A C 1
ATOM 865 O O . CYS A 1 104 ? 7.123 -2.594 6.719 1.00 68.19 104 CYS A O 1
ATOM 867 N N . LEU A 1 105 ? 6.594 -4.748 6.361 1.00 84.50 105 LEU A N 1
ATOM 868 C CA . LEU A 1 105 ? 6.020 -4.545 5.023 1.00 84.50 105 LEU A CA 1
ATOM 869 C C . LEU A 1 105 ? 4.673 -3.818 5.140 1.00 84.50 105 LEU A C 1
ATOM 871 O O . LEU A 1 105 ? 3.949 -4.037 6.114 1.00 84.50 105 LEU A O 1
ATOM 875 N N . VAL A 1 106 ? 4.285 -3.029 4.134 1.00 90.00 106 VAL A N 1
ATOM 876 C CA . VAL A 1 106 ? 3.092 -2.163 4.197 1.00 90.00 106 VAL A CA 1
ATOM 877 C C . VAL A 1 106 ? 1.830 -2.963 4.532 1.00 90.00 106 VAL A C 1
ATOM 879 O O . VAL A 1 106 ? 1.111 -2.621 5.471 1.00 90.00 106 VAL A O 1
ATOM 882 N N . LEU A 1 107 ? 1.584 -4.077 3.833 1.00 88.94 107 LEU A N 1
ATOM 883 C CA . LEU A 1 107 ? 0.428 -4.946 4.105 1.00 88.94 107 LEU A CA 1
ATOM 884 C C . LEU A 1 107 ? 0.428 -5.527 5.529 1.00 88.94 107 LEU A C 1
ATOM 886 O O . LEU A 1 107 ? -0.632 -5.669 6.141 1.00 88.94 107 LEU A O 1
ATOM 890 N N . GLN A 1 108 ? 1.603 -5.839 6.079 1.00 88.38 108 GLN A N 1
ATOM 891 C CA . GLN A 1 108 ? 1.732 -6.340 7.447 1.00 88.38 108 GLN A CA 1
ATOM 892 C C . GLN A 1 108 ? 1.429 -5.241 8.464 1.00 88.38 108 GLN A C 1
ATOM 894 O O . GLN A 1 108 ? 0.679 -5.488 9.408 1.00 88.38 108 GLN A O 1
ATOM 899 N N . CYS A 1 109 ? 1.940 -4.028 8.250 1.00 90.19 109 CYS A N 1
ATOM 900 C CA . CYS A 1 109 ? 1.645 -2.891 9.113 1.00 90.19 109 CYS A CA 1
ATOM 901 C C . CYS A 1 109 ? 0.133 -2.592 9.127 1.00 90.19 109 CYS A C 1
ATOM 903 O O . CYS A 1 109 ? -0.465 -2.463 10.193 1.00 90.19 109 CYS A O 1
ATOM 905 N N . LEU A 1 110 ? -0.518 -2.568 7.957 1.00 92.12 110 LEU A N 1
ATOM 906 C CA . LEU A 1 110 ? -1.970 -2.365 7.832 1.00 92.12 110 LEU A CA 1
ATOM 907 C C . LEU A 1 110 ? -2.781 -3.466 8.535 1.00 92.12 110 LEU A C 1
ATOM 909 O O . LEU A 1 110 ? -3.734 -3.166 9.254 1.00 92.12 110 LEU A O 1
ATOM 913 N N . SER A 1 111 ? -2.366 -4.728 8.397 1.00 91.44 111 SER A N 1
ATOM 914 C CA . SER A 1 111 ? -2.960 -5.857 9.121 1.00 91.44 111 SER A CA 1
ATOM 915 C C . SER A 1 111 ? -2.840 -5.695 10.641 1.00 91.44 111 SER A C 1
ATOM 917 O O . SER A 1 111 ? -3.826 -5.880 11.352 1.00 91.44 111 SER A O 1
ATOM 919 N N . CYS A 1 112 ? -1.651 -5.364 11.156 1.00 91.00 112 CYS A N 1
ATOM 920 C CA . CYS A 1 112 ? -1.424 -5.175 12.593 1.00 91.00 112 CYS A CA 1
ATOM 921 C C . CYS A 1 112 ? -2.201 -3.972 13.142 1.00 91.00 112 CYS A C 1
ATOM 923 O O . CYS A 1 112 ? -2.787 -4.064 14.218 1.00 91.00 112 CYS A O 1
ATOM 925 N N . MET A 1 113 ? -2.268 -2.868 12.393 1.00 91.81 113 MET A N 1
ATOM 926 C CA . MET A 1 113 ? -3.085 -1.710 12.764 1.00 91.81 113 MET A CA 1
ATOM 927 C C . MET A 1 113 ? -4.564 -2.084 12.896 1.00 91.81 113 MET A C 1
ATOM 929 O O . MET A 1 113 ? -5.193 -1.722 13.886 1.00 91.81 113 MET A O 1
ATOM 933 N N . ALA A 1 114 ? -5.109 -2.855 11.953 1.00 92.12 114 ALA A N 1
ATOM 934 C CA . ALA A 1 114 ? -6.500 -3.302 12.019 1.00 92.12 114 ALA A CA 1
ATOM 935 C C . ALA A 1 114 ? -6.783 -4.176 13.258 1.00 92.12 114 ALA A C 1
ATOM 937 O O . ALA A 1 114 ? -7.837 -4.028 13.879 1.00 92.12 114 ALA A O 1
ATOM 938 N N . ILE A 1 115 ? -5.829 -5.038 13.646 1.00 92.06 115 ILE A N 1
ATOM 939 C CA . ILE A 1 115 ? -5.901 -5.847 14.877 1.00 92.06 115 ILE A CA 1
ATOM 940 C C . ILE A 1 115 ? -5.907 -4.945 16.112 1.00 92.06 115 ILE A C 1
ATOM 942 O O . ILE A 1 115 ? -6.804 -5.046 16.944 1.00 92.06 115 ILE A O 1
ATOM 946 N N . ARG A 1 116 ? -4.925 -4.048 16.226 1.00 91.31 116 ARG A N 1
ATOM 947 C CA . ARG A 1 116 ? -4.731 -3.207 17.417 1.00 91.31 116 ARG A CA 1
ATOM 948 C C . ARG A 1 116 ? -5.828 -2.163 17.601 1.00 91.31 116 ARG A C 1
ATOM 950 O O . ARG A 1 116 ? -6.173 -1.844 18.732 1.00 91.31 116 ARG A O 1
ATOM 957 N N . GLY A 1 117 ? -6.372 -1.647 16.502 1.00 91.94 117 GLY A N 1
ATOM 958 C CA . GLY A 1 117 ? -7.530 -0.757 16.517 1.00 91.94 117 GLY A CA 1
ATOM 959 C C . GLY A 1 117 ? -8.871 -1.482 16.637 1.00 91.94 117 GLY A C 1
ATOM 960 O O . GLY A 1 117 ? -9.904 -0.822 16.734 1.00 91.94 117 GLY A O 1
ATOM 961 N N . GLU A 1 118 ? -8.881 -2.819 16.583 1.00 92.62 118 GLU A N 1
ATOM 962 C CA . GLU A 1 118 ? -10.090 -3.650 16.562 1.00 92.62 118 GLU A CA 1
ATOM 963 C C . GLU A 1 118 ? -11.142 -3.137 15.558 1.00 92.62 118 GLU A C 1
ATOM 965 O O . GLU A 1 118 ? -12.342 -3.049 15.856 1.00 92.62 118 GLU A O 1
ATOM 970 N N . MET A 1 119 ? -10.687 -2.775 14.354 1.00 90.12 119 MET A N 1
ATOM 971 C CA . MET A 1 119 ? -11.498 -2.088 13.348 1.00 90.12 119 MET A CA 1
ATOM 972 C C . MET A 1 119 ? -11.228 -2.579 11.930 1.00 90.12 119 MET A C 1
ATOM 974 O O . MET A 1 119 ? -10.169 -3.121 11.619 1.00 90.12 119 MET A O 1
ATOM 978 N N . PHE A 1 120 ? -12.193 -2.354 11.045 1.00 90.00 120 PHE A N 1
ATOM 979 C CA . PHE A 1 120 ? -11.958 -2.483 9.616 1.00 90.00 120 PHE A CA 1
ATOM 980 C C . PHE A 1 120 ? -11.110 -1.313 9.122 1.00 90.00 120 PHE A C 1
ATOM 982 O O . PHE A 1 120 ? -11.393 -0.156 9.430 1.00 90.00 120 PHE A O 1
ATOM 989 N N . LEU A 1 121 ? -10.089 -1.623 8.331 1.00 91.44 121 LEU A N 1
ATOM 990 C CA . LEU A 1 121 ? -9.156 -0.642 7.796 1.00 91.44 121 LEU A CA 1
ATOM 991 C C . LEU A 1 121 ? -9.154 -0.737 6.274 1.00 91.44 121 LEU A C 1
ATOM 993 O O . LEU A 1 121 ? -8.868 -1.795 5.712 1.00 91.44 121 LEU A O 1
ATOM 997 N N . VAL A 1 122 ? -9.467 0.377 5.617 1.00 90.19 122 VAL A N 1
ATOM 998 C CA . VAL A 1 122 ? -9.384 0.526 4.161 1.00 90.19 122 VAL A CA 1
ATOM 999 C C . VAL A 1 122 ? -8.210 1.436 3.830 1.00 90.19 122 VAL A C 1
ATOM 1001 O O . VAL A 1 122 ? -8.128 2.551 4.346 1.00 90.19 122 VAL A O 1
ATOM 1004 N N . ALA A 1 123 ? -7.315 0.968 2.967 1.00 91.25 123 ALA A N 1
ATOM 1005 C CA . ALA A 1 123 ? -6.151 1.727 2.527 1.00 91.25 123 ALA A CA 1
ATOM 1006 C 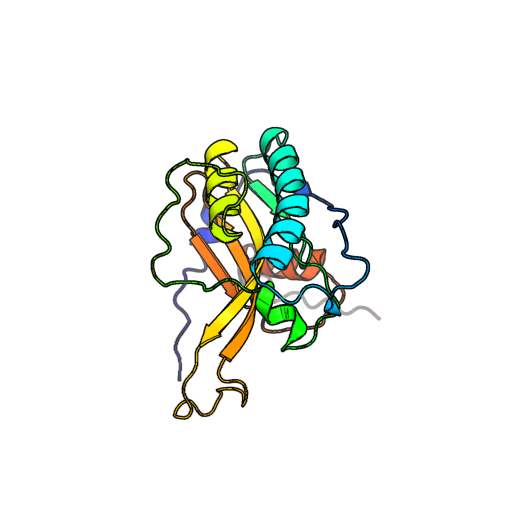C . ALA A 1 123 ? -5.857 1.483 1.047 1.00 91.25 123 ALA A C 1
ATOM 1008 O O . ALA A 1 123 ? -6.322 0.507 0.456 1.00 91.25 123 ALA A O 1
ATOM 1009 N N . ASN A 1 124 ? -5.051 2.364 0.469 1.00 89.38 124 ASN A N 1
ATOM 1010 C CA . ASN A 1 124 ? -4.585 2.277 -0.903 1.00 89.38 124 ASN A CA 1
ATOM 1011 C C . ASN A 1 124 ? -3.059 2.159 -0.933 1.00 89.38 124 ASN A C 1
ATOM 1013 O O . ASN A 1 124 ? -2.365 2.881 -0.220 1.00 89.38 124 ASN A O 1
ATOM 1017 N N . LEU A 1 125 ? -2.539 1.268 -1.768 1.00 90.19 125 LEU A N 1
ATOM 1018 C CA . LEU A 1 125 ? -1.108 1.093 -1.981 1.00 90.19 125 LEU A CA 1
ATOM 1019 C C . LEU A 1 125 ? -0.810 0.603 -3.397 1.00 90.19 125 LEU A C 1
ATOM 1021 O O . LEU A 1 125 ? -1.661 0.039 -4.089 1.00 90.19 125 LEU A O 1
ATOM 1025 N N . GLY A 1 126 ? 0.438 0.778 -3.812 1.00 89.44 126 GLY A N 1
ATOM 1026 C CA . GLY A 1 126 ? 0.953 0.187 -5.032 1.00 89.44 126 GLY A CA 1
ATOM 1027 C C . GLY A 1 126 ? 1.246 -1.303 -4.857 1.00 89.44 126 GLY A C 1
ATOM 1028 O O . GLY A 1 126 ? 1.853 -1.728 -3.875 1.00 89.44 126 GLY A O 1
ATOM 1029 N N . THR A 1 127 ? 0.862 -2.111 -5.843 1.00 88.06 127 THR A N 1
ATOM 1030 C CA . THR A 1 127 ? 1.156 -3.551 -5.853 1.00 88.06 127 THR A CA 1
ATOM 1031 C C . THR A 1 127 ? 1.752 -3.998 -7.177 1.00 88.06 127 THR A C 1
ATOM 1033 O O . THR A 1 127 ? 1.545 -3.364 -8.217 1.00 88.06 127 THR A O 1
ATOM 1036 N N . LYS A 1 128 ? 2.512 -5.094 -7.147 1.00 89.81 128 LYS A N 1
ATOM 1037 C CA . LYS A 1 128 ? 3.11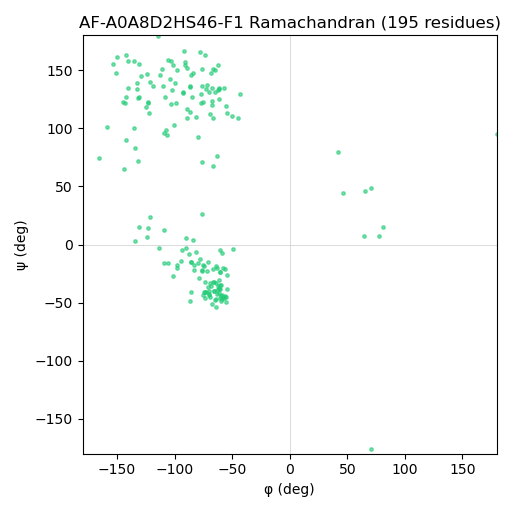5 -5.712 -8.328 1.00 89.81 128 LYS A CA 1
ATOM 1038 C C . LYS A 1 128 ? 2.827 -7.203 -8.407 1.00 89.81 128 LYS A C 1
ATOM 1040 O O . LYS A 1 128 ? 2.820 -7.908 -7.401 1.00 89.81 128 LYS A O 1
ATOM 1045 N N . GLN A 1 129 ? 2.663 -7.679 -9.637 1.00 89.06 129 GLN A N 1
ATOM 1046 C CA . GLN A 1 129 ? 2.526 -9.097 -9.949 1.00 89.06 129 GLN A CA 1
ATOM 1047 C C . GLN A 1 129 ? 3.459 -9.452 -11.114 1.00 89.06 129 GLN A C 1
ATOM 1049 O O . GLN A 1 129 ? 3.382 -8.802 -12.159 1.00 89.06 129 GLN A O 1
ATOM 1054 N N . PRO A 1 130 ? 4.338 -10.459 -10.969 1.00 90.56 130 PRO A N 1
ATOM 1055 C CA . PRO A 1 130 ? 5.185 -10.897 -12.068 1.00 90.56 130 PRO A CA 1
ATOM 1056 C C . PRO A 1 130 ? 4.331 -11.561 -13.154 1.00 90.56 130 PRO A C 1
ATOM 1058 O O . PRO A 1 130 ? 3.317 -12.198 -12.862 1.00 90.56 130 PRO A O 1
ATOM 1061 N N . CYS A 1 131 ? 4.743 -11.411 -14.408 1.00 90.88 131 CYS A N 1
ATOM 1062 C CA . CYS A 1 131 ? 4.117 -12.075 -15.546 1.00 90.88 131 CYS A CA 1
ATOM 1063 C C . CYS A 1 131 ? 5.180 -12.650 -16.486 1.00 90.88 131 CYS A C 1
ATOM 1065 O O . CYS A 1 131 ? 6.345 -12.252 -16.460 1.00 90.88 131 CYS A O 1
ATOM 1067 N N . HIS A 1 132 ? 4.782 -13.637 -17.284 1.00 90.94 132 HIS A N 1
ATOM 1068 C CA . HIS A 1 132 ? 5.673 -14.330 -18.211 1.00 90.94 132 HIS A CA 1
ATOM 1069 C C . HIS A 1 132 ? 5.444 -13.854 -19.643 1.00 90.94 132 HIS A C 1
ATOM 1071 O O . HIS A 1 132 ? 4.351 -13.423 -19.987 1.00 90.94 132 HIS A O 1
ATOM 1077 N N . SER A 1 133 ? 6.443 -14.032 -20.506 1.00 86.50 133 SER A N 1
ATOM 1078 C CA . SER A 1 133 ? 6.361 -13.709 -21.940 1.00 86.50 133 SER A CA 1
ATOM 1079 C C . SER A 1 133 ? 5.245 -14.446 -22.686 1.00 86.50 133 SER A C 1
ATOM 1081 O O . SER A 1 133 ? 4.841 -14.024 -23.764 1.00 86.50 133 SER A O 1
ATOM 1083 N N . ASN A 1 134 ? 4.759 -15.557 -22.127 1.00 90.81 134 ASN A N 1
ATOM 1084 C CA . ASN A 1 134 ? 3.658 -16.333 -22.695 1.00 90.81 134 ASN A CA 1
ATOM 1085 C C . ASN A 1 134 ? 2.284 -15.693 -22.427 1.00 90.81 134 ASN A C 1
ATOM 1087 O O . ASN A 1 134 ? 1.297 -16.122 -23.017 1.00 90.81 134 ASN A O 1
ATOM 1091 N N . ASP A 1 135 ? 2.208 -14.703 -21.533 1.00 91.88 135 ASP A N 1
ATOM 1092 C CA . ASP A 1 135 ? 1.013 -13.896 -21.303 1.00 91.88 135 ASP A CA 1
ATOM 1093 C C . ASP A 1 135 ? 0.995 -12.720 -22.299 1.00 91.88 135 ASP A C 1
ATOM 1095 O O . ASP A 1 135 ? 1.847 -11.831 -22.200 1.00 91.88 135 ASP A O 1
ATOM 1099 N N . PRO A 1 136 ? 0.032 -12.672 -23.242 1.00 91.06 136 PRO A N 1
ATOM 1100 C CA . PRO A 1 136 ? -0.041 -11.615 -24.251 1.00 91.06 136 PRO A CA 1
ATOM 1101 C C . PRO A 1 136 ? -0.205 -10.204 -23.673 1.00 91.06 136 PRO A C 1
ATOM 1103 O O . PRO A 1 136 ? 0.104 -9.230 -24.355 1.00 91.06 136 PRO A O 1
ATOM 1106 N N . GLY A 1 137 ? -0.732 -10.079 -22.449 1.00 90.50 137 GLY A N 1
ATOM 1107 C CA . GLY A 1 137 ? -0.917 -8.795 -21.774 1.00 90.50 137 GLY A CA 1
ATOM 1108 C C . GLY A 1 137 ? 0.304 -8.328 -20.981 1.00 90.50 137 GLY A C 1
ATOM 1109 O O . GLY A 1 137 ? 0.304 -7.196 -20.492 1.00 90.50 137 GLY A O 1
ATOM 1110 N N . CYS A 1 138 ? 1.326 -9.178 -20.830 1.00 92.19 138 CYS A N 1
ATOM 1111 C CA . CYS A 1 138 ? 2.458 -8.895 -19.961 1.00 92.19 138 CYS A CA 1
ATOM 1112 C C . CYS A 1 138 ? 3.288 -7.731 -20.519 1.00 92.19 138 CYS A C 1
ATOM 1114 O O . CYS A 1 138 ? 3.765 -7.802 -21.654 1.00 92.19 138 CYS A O 1
ATOM 1116 N N . PRO A 1 139 ? 3.500 -6.652 -19.744 1.00 92.50 139 PRO A N 1
ATOM 1117 C CA . PRO A 1 139 ? 4.346 -5.558 -20.192 1.00 92.50 139 PRO A CA 1
ATOM 1118 C C . PRO A 1 139 ? 5.794 -6.012 -20.424 1.00 92.50 139 PRO A C 1
ATOM 1120 O O . PRO A 1 139 ? 6.280 -6.932 -19.766 1.00 92.50 139 PRO A O 1
ATOM 1123 N N . ASN A 1 140 ? 6.522 -5.299 -21.292 1.00 92.25 140 ASN A N 1
ATOM 1124 C CA . ASN A 1 140 ? 7.916 -5.613 -21.656 1.00 92.25 140 ASN A CA 1
ATOM 1125 C C . ASN A 1 140 ? 8.882 -5.694 -20.462 1.00 92.25 140 ASN A C 1
ATOM 1127 O O . ASN A 1 140 ? 9.958 -6.273 -20.566 1.00 92.25 140 ASN A O 1
ATOM 1131 N N . ASP A 1 141 ? 8.519 -5.082 -19.337 1.00 92.69 141 ASP A N 1
ATOM 1132 C CA . ASP A 1 141 ? 9.313 -5.064 -18.115 1.00 92.69 141 ASP A CA 1
ATOM 1133 C C . ASP A 1 141 ? 8.989 -6.241 -17.162 1.00 92.69 141 ASP A C 1
ATOM 1135 O O . ASP A 1 141 ? 9.541 -6.307 -16.060 1.00 92.69 141 ASP A O 1
ATOM 1139 N N . GLY A 1 142 ? 8.131 -7.178 -17.589 1.00 91.88 142 GLY A N 1
ATOM 1140 C CA . GLY A 1 142 ? 7.895 -8.483 -16.958 1.00 91.88 142 GLY A CA 1
ATOM 1141 C C . GLY A 1 142 ? 6.949 -8.473 -15.756 1.00 91.88 142 GLY A C 1
ATOM 1142 O O . GLY A 1 142 ? 6.939 -9.419 -14.967 1.00 91.88 142 GLY A O 1
ATOM 1143 N N . ARG A 1 143 ? 6.185 -7.392 -15.554 1.00 91.88 143 ARG A N 1
ATOM 1144 C CA . ARG A 1 143 ? 5.271 -7.271 -14.411 1.00 91.88 143 ARG A CA 1
ATOM 1145 C C . ARG A 1 143 ? 4.059 -6.397 -14.685 1.00 91.88 143 ARG A C 1
ATOM 1147 O O . ARG A 1 143 ? 4.140 -5.354 -15.338 1.00 91.88 143 ARG A O 1
ATOM 1154 N N . TYR A 1 144 ? 2.956 -6.749 -14.048 1.00 90.50 144 TYR A N 1
ATOM 1155 C CA . TYR A 1 144 ? 1.850 -5.835 -13.827 1.00 90.50 144 TYR A CA 1
ATOM 1156 C C . TYR A 1 144 ? 2.097 -4.988 -12.580 1.00 90.50 144 TYR A C 1
ATOM 1158 O O . TYR A 1 144 ? 2.730 -5.432 -11.620 1.00 90.50 144 TYR A O 1
ATOM 1166 N N . GLN A 1 145 ? 1.604 -3.754 -12.617 1.00 91.38 145 GLN A N 1
ATOM 1167 C CA . GLN A 1 145 ? 1.641 -2.810 -11.506 1.00 91.38 145 GLN A CA 1
ATOM 1168 C C . GLN A 1 145 ? 0.250 -2.207 -11.373 1.00 91.38 145 GLN A C 1
ATOM 1170 O O . GLN A 1 145 ? -0.341 -1.819 -12.384 1.00 91.38 145 GLN A O 1
ATOM 1175 N N . PHE A 1 146 ? -0.262 -2.134 -10.151 1.00 86.94 146 PHE A N 1
ATOM 1176 C CA . PHE A 1 146 ? -1.618 -1.674 -9.881 1.00 86.94 146 PHE A CA 1
ATOM 1177 C C . PHE A 1 146 ? -1.614 -0.662 -8.739 1.00 86.94 146 PHE A C 1
ATOM 1179 O O . PHE A 1 146 ? -0.923 -0.860 -7.740 1.00 86.94 146 PHE A O 1
ATOM 1186 N N . ASN A 1 147 ? -2.416 0.394 -8.882 1.00 87.69 147 ASN A N 1
ATOM 1187 C CA . ASN A 1 147 ? -2.926 1.140 -7.736 1.00 87.69 147 ASN A CA 1
ATOM 1188 C C . ASN A 1 147 ? -4.038 0.277 -7.123 1.00 87.69 147 ASN A C 1
ATOM 1190 O O . ASN A 1 147 ? -4.972 -0.103 -7.836 1.00 87.69 147 ASN A O 1
ATOM 1194 N N . THR A 1 148 ? -3.910 -0.077 -5.850 1.00 85.75 148 THR A N 1
ATOM 1195 C CA . THR A 1 148 ? -4.719 -1.130 -5.239 1.00 85.75 148 THR A CA 1
ATOM 1196 C C . THR A 1 148 ? -5.328 -0.670 -3.928 1.00 85.75 148 THR A C 1
ATOM 1198 O O . THR A 1 148 ? -4.617 -0.265 -3.016 1.00 85.75 148 THR A O 1
ATOM 1201 N N . ASN A 1 149 ? -6.644 -0.818 -3.806 1.00 87.50 149 ASN A N 1
ATOM 1202 C CA . ASN A 1 149 ? -7.346 -0.703 -2.534 1.00 87.50 149 ASN A CA 1
ATOM 1203 C C . ASN A 1 149 ? -7.341 -2.047 -1.815 1.00 87.50 149 ASN A C 1
ATOM 1205 O O . ASN A 1 149 ? -7.644 -3.072 -2.423 1.00 87.50 149 ASN A O 1
ATOM 1209 N N . VAL A 1 150 ? -7.059 -2.036 -0.520 1.00 87.50 150 VAL A N 1
ATOM 1210 C CA . VAL A 1 150 ? -7.105 -3.211 0.352 1.00 87.50 150 VAL A CA 1
ATOM 1211 C C . VAL A 1 150 ? -8.031 -2.962 1.528 1.00 87.50 150 VAL A C 1
ATOM 1213 O O . VAL A 1 150 ? -8.152 -1.836 2.016 1.00 87.50 150 VAL A O 1
ATOM 1216 N N . ILE A 1 151 ? -8.686 -4.029 1.979 1.00 88.88 151 ILE A N 1
ATOM 1217 C CA . ILE A 1 151 ? -9.559 -4.004 3.150 1.00 88.88 151 ILE A CA 1
ATOM 1218 C C . ILE A 1 151 ? -9.081 -5.063 4.130 1.00 88.88 151 ILE A C 1
ATOM 1220 O O . ILE A 1 151 ? -9.122 -6.257 3.832 1.00 88.88 151 ILE A O 1
ATOM 1224 N N . PHE A 1 152 ? -8.688 -4.627 5.321 1.00 89.81 152 PHE A N 1
ATOM 1225 C CA . PHE A 1 152 ? -8.426 -5.507 6.449 1.00 89.81 152 PHE A CA 1
ATOM 1226 C C . PHE A 1 152 ? -9.624 -5.522 7.391 1.00 89.81 152 PHE A C 1
ATOM 1228 O O . PHE A 1 152 ? -10.246 -4.496 7.661 1.00 89.81 152 PHE A O 1
ATOM 1235 N N . SER A 1 153 ? -9.950 -6.709 7.889 1.00 87.69 153 SER A N 1
ATOM 1236 C CA . SER A 1 153 ? -10.889 -6.874 9.000 1.00 87.69 153 SER A CA 1
ATOM 1237 C C . SER A 1 153 ? -10.223 -6.555 10.336 1.00 87.69 153 SER A C 1
ATOM 1239 O O . SER A 1 153 ? -8.999 -6.566 10.445 1.00 87.69 153 SER A O 1
ATOM 1241 N N . ASN A 1 154 ? -11.037 -6.376 11.375 1.00 89.94 154 ASN A N 1
ATOM 1242 C CA . ASN A 1 154 ? -10.597 -6.138 12.754 1.00 89.94 154 ASN A CA 1
ATOM 1243 C C . ASN A 1 154 ? -9.713 -7.237 13.375 1.00 89.94 154 ASN A C 1
ATOM 1245 O O . ASN A 1 154 ? -9.215 -7.068 14.479 1.00 89.94 154 ASN A O 1
ATOM 1249 N N . ASN A 1 155 ? -9.522 -8.372 12.700 1.00 88.94 155 ASN A N 1
ATOM 1250 C CA . ASN A 1 155 ? -8.603 -9.431 13.117 1.00 88.94 155 ASN A CA 1
ATOM 1251 C C . ASN A 1 155 ? -7.353 -9.527 12.218 1.00 88.94 155 ASN A C 1
ATOM 1253 O O . ASN A 1 155 ? -6.640 -10.532 12.268 1.00 88.94 155 ASN A O 1
ATOM 1257 N N . GLY A 1 156 ? -7.124 -8.525 11.361 1.00 88.25 156 GLY A N 1
ATOM 1258 C CA . GLY A 1 156 ? -5.979 -8.438 10.451 1.00 88.25 156 GLY A CA 1
ATOM 1259 C C . GLY A 1 156 ? -6.082 -9.314 9.204 1.00 88.25 156 GLY A C 1
ATOM 1260 O O . GLY A 1 156 ? -5.126 -9.434 8.444 1.00 88.25 156 GLY A O 1
ATOM 1261 N N . THR A 1 157 ? -7.222 -9.956 8.947 1.00 86.12 157 THR A N 1
ATOM 1262 C CA . THR A 1 157 ? -7.388 -10.726 7.705 1.00 86.12 157 THR A CA 1
ATOM 1263 C C . THR A 1 157 ? -7.645 -9.774 6.545 1.00 86.12 157 THR A C 1
ATOM 1265 O O . THR A 1 157 ? -8.547 -8.937 6.642 1.00 86.12 157 THR A O 1
ATOM 1268 N N . LEU A 1 158 ? -6.890 -9.929 5.452 1.00 85.25 158 LEU A N 1
ATOM 1269 C CA . LEU A 1 158 ? -7.157 -9.267 4.175 1.00 85.25 158 LEU A CA 1
ATOM 1270 C C . LEU A 1 158 ? -8.466 -9.826 3.597 1.00 85.25 158 LEU A C 1
ATOM 1272 O O . LEU A 1 158 ? -8.529 -10.987 3.198 1.00 85.25 158 LEU A O 1
ATOM 1276 N N . VAL A 1 159 ? -9.520 -9.012 3.612 1.00 85.38 159 VAL A N 1
ATOM 1277 C CA . VAL A 1 159 ? -10.880 -9.394 3.200 1.00 85.38 159 VAL A CA 1
ATOM 1278 C C . VAL A 1 159 ? -11.064 -9.227 1.700 1.00 85.38 159 VAL A C 1
ATOM 1280 O O . VAL A 1 159 ? -11.709 -10.058 1.064 1.00 85.38 159 VAL A O 1
ATOM 1283 N N . ASP A 1 160 ? -10.520 -8.144 1.146 1.00 82.31 160 ASP A N 1
ATOM 1284 C CA . ASP A 1 160 ? -10.627 -7.840 -0.275 1.00 82.31 160 ASP A CA 1
ATOM 1285 C C . ASP A 1 160 ? -9.447 -6.986 -0.750 1.00 82.31 160 ASP A C 1
ATOM 1287 O O . ASP A 1 160 ? -8.810 -6.267 0.027 1.00 82.31 160 ASP A O 1
ATOM 1291 N N . CYS A 1 161 ? -9.175 -7.080 -2.046 1.00 82.69 161 CYS A N 1
ATOM 1292 C CA . CYS A 1 161 ? -8.143 -6.343 -2.752 1.00 82.69 161 CYS A CA 1
ATOM 1293 C C . CYS A 1 161 ? -8.660 -5.980 -4.149 1.00 82.69 161 CYS A C 1
ATOM 1295 O O . CYS A 1 161 ? -8.960 -6.852 -4.965 1.00 82.69 161 CYS A O 1
ATOM 1297 N N . TYR A 1 162 ? -8.693 -4.687 -4.457 1.00 80.12 162 TYR A N 1
ATOM 1298 C CA . TYR A 1 162 ? -9.190 -4.161 -5.720 1.00 80.12 162 TYR A CA 1
ATOM 1299 C C . TYR A 1 162 ? -8.120 -3.340 -6.444 1.00 80.12 162 TYR A C 1
ATOM 1301 O O . TYR A 1 162 ? -7.760 -2.251 -6.002 1.00 80.12 162 TYR A O 1
ATOM 1309 N N . GLY A 1 163 ? -7.654 -3.837 -7.594 1.00 79.56 163 GLY A N 1
ATOM 1310 C CA . GLY A 1 163 ? -6.796 -3.086 -8.512 1.00 79.56 163 GLY A CA 1
ATOM 1311 C C . GLY A 1 163 ? -7.609 -2.075 -9.327 1.00 79.56 163 GLY A C 1
ATOM 1312 O O . GLY A 1 163 ? -8.540 -2.435 -10.049 1.00 79.56 163 GLY A O 1
ATOM 1313 N N . LYS A 1 164 ? -7.269 -0.790 -9.232 1.00 73.06 164 LYS A N 1
ATOM 1314 C CA . LYS A 1 164 ? -7.991 0.308 -9.878 1.00 73.06 164 LYS A CA 1
ATOM 1315 C C . LYS A 1 164 ? -7.810 0.261 -11.397 1.00 73.06 164 LYS A C 1
ATOM 1317 O O . LYS A 1 164 ? -6.737 0.536 -11.922 1.00 73.06 164 LYS A O 1
ATOM 1322 N N . HIS A 1 165 ? -8.895 -0.029 -12.114 1.00 59.31 165 HIS A N 1
ATOM 1323 C CA . HIS A 1 165 ? -8.893 -0.078 -13.582 1.00 59.31 165 HIS A CA 1
ATOM 1324 C C . HIS A 1 165 ? -8.897 1.310 -14.262 1.00 59.31 165 HIS A C 1
ATOM 1326 O O . HIS A 1 165 ? -8.464 1.424 -15.405 1.00 59.31 165 HIS A O 1
ATOM 1332 N N . ASN A 1 166 ? -9.342 2.369 -13.570 1.00 55.56 166 ASN A N 1
ATOM 1333 C CA . ASN A 1 166 ? -9.362 3.749 -14.079 1.00 55.56 166 ASN A CA 1
ATOM 1334 C C . ASN A 1 166 ? -8.310 4.600 -13.350 1.00 55.56 166 ASN A C 1
ATOM 1336 O O . ASN A 1 166 ? -8.564 5.115 -12.259 1.00 55.56 166 ASN A O 1
ATOM 1340 N N . LEU A 1 167 ? -7.127 4.728 -13.959 1.00 53.22 167 LEU A N 1
ATOM 1341 C CA . LEU A 1 167 ? -5.925 5.307 -13.337 1.00 53.22 167 LEU A CA 1
ATOM 1342 C C . LEU A 1 167 ? -5.956 6.839 -13.188 1.00 53.22 167 LEU A C 1
ATOM 1344 O O . LEU A 1 167 ? -5.232 7.380 -12.362 1.00 53.22 167 LEU A O 1
ATOM 1348 N N . TYR A 1 168 ? -6.823 7.540 -13.923 1.00 43.91 168 TYR A N 1
ATOM 1349 C CA . TYR A 1 168 ? -7.000 8.987 -13.798 1.00 43.91 168 TYR A CA 1
ATOM 1350 C C . TYR A 1 168 ? -8.481 9.348 -13.775 1.00 43.91 168 TYR A C 1
ATOM 1352 O O . TYR A 1 168 ? -9.126 9.462 -14.814 1.00 43.91 168 TYR A O 1
ATOM 1360 N N . PHE A 1 169 ? -9.016 9.597 -12.583 1.00 36.88 169 PHE A N 1
ATOM 1361 C CA . PHE A 1 169 ? -10.084 10.579 -12.450 1.00 36.88 169 PHE A CA 1
ATOM 1362 C C . PHE A 1 169 ? -9.938 11.304 -11.119 1.00 36.88 169 PHE A C 1
ATOM 1364 O O . PHE A 1 169 ? -9.881 10.691 -10.052 1.00 36.88 169 PHE A O 1
ATOM 1371 N N . ARG A 1 170 ? -9.830 12.628 -11.224 1.00 32.03 170 ARG A N 1
ATOM 1372 C CA . ARG A 1 170 ? -9.605 13.615 -10.168 1.00 32.03 170 ARG A CA 1
ATOM 1373 C C . ARG A 1 170 ? -10.806 13.688 -9.233 1.00 32.03 170 ARG A C 1
ATOM 1375 O O . ARG A 1 170 ? -11.544 14.665 -9.239 1.00 32.03 170 ARG A O 1
ATOM 1382 N N . GLN A 1 171 ? -11.037 12.621 -8.476 1.00 38.06 171 GLN A N 1
ATOM 1383 C CA . GLN A 1 171 ? -12.081 12.570 -7.468 1.00 38.06 171 GLN A CA 1
ATOM 1384 C C . GLN A 1 171 ? -11.879 11.380 -6.529 1.00 38.06 171 GLN A C 1
ATOM 1386 O O . GLN A 1 171 ? -12.564 10.359 -6.593 1.00 38.06 171 GLN A O 1
ATOM 1391 N N . LEU A 1 172 ? -10.882 11.561 -5.663 1.00 44.53 172 LEU A N 1
ATOM 1392 C CA . LEU A 1 172 ? -10.407 10.623 -4.644 1.00 44.53 172 LEU A CA 1
ATOM 1393 C C . LEU A 1 172 ? -11.534 10.183 -3.700 1.00 44.53 172 LEU A C 1
ATOM 1395 O O . LEU A 1 172 ? -11.758 8.992 -3.521 1.00 44.53 172 LEU A O 1
ATOM 1399 N N . LEU A 1 173 ? -12.352 11.124 -3.219 1.00 41.50 173 LEU A N 1
ATOM 1400 C CA . LEU A 1 173 ? -13.512 10.783 -2.392 1.00 41.50 173 LEU A CA 1
ATOM 1401 C C . LEU A 1 173 ? -14.614 10.085 -3.197 1.00 41.50 173 LEU A C 1
ATOM 1403 O O . LEU A 1 173 ? -15.241 9.149 -2.720 1.00 41.50 173 LEU A O 1
ATOM 1407 N N . ILE A 1 174 ? -14.863 10.530 -4.432 1.00 40.25 174 ILE A N 1
ATOM 1408 C CA . ILE A 1 174 ? -16.019 10.078 -5.210 1.00 40.25 174 ILE A CA 1
ATOM 1409 C C . ILE A 1 174 ? -15.784 8.705 -5.830 1.00 40.25 174 ILE A C 1
ATOM 1411 O O . ILE A 1 174 ? -16.756 8.002 -6.009 1.00 40.25 174 ILE A O 1
ATOM 1415 N N . SER A 1 175 ? -14.565 8.272 -6.152 1.00 45.22 175 SER A N 1
ATOM 1416 C CA . SER A 1 175 ? -14.367 6.914 -6.695 1.00 45.22 175 SER A CA 1
ATOM 1417 C C . SER A 1 175 ? -14.509 5.848 -5.614 1.00 45.22 175 SER A C 1
ATOM 1419 O O . SER A 1 175 ? -15.174 4.842 -5.845 1.00 45.22 175 SER A O 1
ATOM 1421 N N . LEU A 1 176 ? -13.974 6.106 -4.417 1.00 49.16 176 LEU A N 1
ATOM 1422 C CA . LEU A 1 176 ? -14.152 5.232 -3.265 1.00 49.16 176 LEU A CA 1
ATOM 1423 C C . LEU A 1 176 ? -15.602 5.275 -2.764 1.00 49.16 176 LEU A C 1
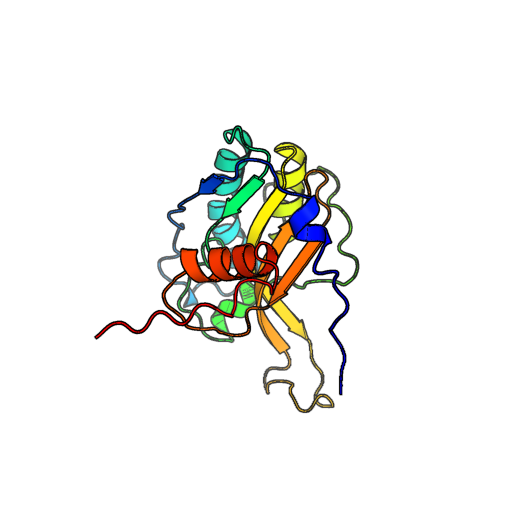ATOM 1425 O O . LEU A 1 176 ? -16.212 4.227 -2.602 1.00 49.16 176 LEU A O 1
ATOM 1429 N N . LEU A 1 177 ? -16.209 6.464 -2.640 1.00 46.62 177 LEU A N 1
ATOM 1430 C CA . LEU A 1 177 ? -17.633 6.595 -2.319 1.00 46.62 177 LEU A CA 1
ATOM 1431 C C . LEU A 1 177 ? -18.532 6.069 -3.435 1.00 46.62 177 LEU A C 1
ATOM 1433 O O . LEU A 1 177 ? -19.579 5.548 -3.111 1.00 46.62 177 LEU A O 1
ATOM 1437 N N . LYS A 1 178 ? -18.186 6.151 -4.726 1.00 42.22 178 LYS A N 1
ATOM 1438 C CA . LYS A 1 178 ? -18.955 5.532 -5.828 1.00 42.22 178 LYS A CA 1
ATOM 1439 C C . LYS A 1 178 ? -18.819 4.026 -5.810 1.00 42.22 178 LYS A C 1
ATOM 1441 O O . LYS A 1 178 ? -19.797 3.351 -6.082 1.00 42.22 178 LYS A O 1
ATOM 1446 N N . TRP A 1 179 ? -17.652 3.492 -5.467 1.00 48.12 179 TRP A N 1
ATOM 1447 C CA . TRP A 1 179 ? -17.470 2.057 -5.300 1.00 48.12 179 TRP A CA 1
ATOM 1448 C C . TRP A 1 179 ? -18.257 1.561 -4.080 1.00 48.12 179 TRP A C 1
ATOM 1450 O O . TRP A 1 179 ? -19.138 0.721 -4.237 1.00 48.12 179 TRP A O 1
ATOM 1460 N N . ILE A 1 180 ? -18.092 2.206 -2.922 1.00 50.56 180 ILE A N 1
ATOM 1461 C CA . ILE A 1 180 ? -18.878 1.971 -1.702 1.00 50.56 180 ILE A CA 1
ATOM 1462 C C . ILE A 1 180 ? -20.387 2.161 -1.969 1.00 50.56 180 ILE A C 1
ATOM 1464 O O . ILE A 1 180 ? -21.175 1.289 -1.639 1.00 50.56 180 ILE A O 1
ATOM 1468 N N . THR A 1 181 ? -20.835 3.221 -2.650 1.00 43.41 181 THR A N 1
ATOM 1469 C CA . THR A 1 181 ? -22.268 3.453 -2.952 1.00 43.41 181 THR A CA 1
ATOM 1470 C C . THR A 1 181 ? -22.820 2.526 -4.036 1.00 43.41 181 THR A C 1
ATOM 1472 O O . THR A 1 181 ? -23.968 2.099 -3.928 1.00 43.41 181 THR A O 1
ATOM 1475 N N . SER A 1 182 ? -22.019 2.117 -5.025 1.00 47.16 182 SER A N 1
ATOM 1476 C CA . SER A 1 182 ? -22.388 1.069 -5.993 1.00 47.16 182 SER A CA 1
ATOM 1477 C C . SER A 1 182 ? -22.522 -0.313 -5.344 1.00 47.16 182 SER A C 1
ATOM 1479 O O . SER A 1 182 ? -23.222 -1.174 -5.873 1.00 47.16 182 SER A O 1
ATOM 1481 N N . LEU A 1 183 ? -21.908 -0.504 -4.171 1.00 46.12 183 LEU A N 1
ATOM 1482 C CA . LEU A 1 183 ? -22.094 -1.663 -3.299 1.00 46.12 183 LEU A CA 1
ATOM 1483 C C . LEU A 1 183 ? -23.301 -1.500 -2.341 1.00 46.12 183 LEU A C 1
ATOM 1485 O O . LEU A 1 183 ? -23.778 -2.496 -1.798 1.00 46.12 183 LEU A O 1
ATOM 1489 N N . LEU A 1 184 ? -23.840 -0.283 -2.158 1.00 40.34 184 LEU A N 1
ATOM 1490 C CA . LEU A 1 184 ? -24.935 0.033 -1.222 1.00 40.34 184 LEU A CA 1
ATOM 1491 C C . LEU A 1 184 ? -26.327 0.177 -1.886 1.00 40.34 184 LEU A C 1
ATOM 1493 O O . LEU A 1 184 ? -27.337 -0.113 -1.234 1.00 40.34 184 LEU A O 1
ATOM 1497 N N . ILE A 1 185 ? -26.443 0.554 -3.169 1.00 38.75 185 ILE A N 1
ATOM 1498 C CA . ILE A 1 185 ? -27.743 0.808 -3.841 1.00 38.75 185 ILE A CA 1
ATOM 1499 C C . ILE A 1 185 ? -28.201 -0.414 -4.675 1.00 38.75 185 ILE A C 1
ATOM 1501 O O . ILE A 1 185 ? -27.486 -0.836 -5.581 1.00 38.75 185 ILE A O 1
ATOM 1505 N N . PRO A 1 186 ? -29.389 -1.008 -4.421 1.00 38.34 186 PRO A N 1
ATOM 1506 C CA . PRO A 1 186 ? -29.921 -2.089 -5.251 1.00 38.34 186 PRO A CA 1
ATOM 1507 C C . PRO A 1 186 ? -30.485 -1.545 -6.582 1.00 38.34 186 PRO A C 1
ATOM 1509 O O . PRO A 1 186 ? -30.992 -0.421 -6.617 1.00 38.34 186 PRO A O 1
ATOM 1512 N N . PRO A 1 187 ? -30.466 -2.330 -7.678 1.00 42.16 187 PRO A N 1
ATOM 1513 C CA . PRO A 1 187 ? -30.989 -1.918 -8.979 1.00 42.16 187 PRO A CA 1
ATOM 1514 C C . PRO A 1 187 ? -32.524 -1.977 -8.982 1.00 42.16 187 PRO A C 1
ATOM 1516 O O . PRO A 1 187 ? -33.116 -2.865 -9.578 1.00 42.16 187 PRO A O 1
ATOM 1519 N N . LEU A 1 188 ? -33.175 -1.060 -8.268 1.00 40.09 188 LEU A N 1
ATOM 1520 C CA . LEU A 1 188 ? -34.636 -0.895 -8.275 1.00 40.09 188 LEU A CA 1
ATOM 1521 C C . LEU A 1 188 ? -35.078 0.574 -8.394 1.00 40.09 188 LEU A C 1
ATOM 1523 O O . LEU A 1 188 ? -36.271 0.843 -8.422 1.00 40.09 188 LEU A O 1
ATOM 1527 N N . LEU A 1 189 ? -34.144 1.525 -8.533 1.00 41.16 189 LEU A N 1
ATOM 1528 C CA . LEU A 1 189 ? -34.453 2.953 -8.728 1.00 41.16 189 LEU A CA 1
ATOM 1529 C C . LEU A 1 189 ? -33.849 3.561 -10.007 1.00 41.16 189 LEU A C 1
ATOM 1531 O O . LEU A 1 189 ? -33.867 4.774 -10.180 1.00 41.16 189 LEU A O 1
ATOM 1535 N N . ALA A 1 190 ? -33.378 2.745 -10.954 1.00 37.22 190 ALA A N 1
ATOM 1536 C CA . ALA A 1 190 ? -32.867 3.215 -12.251 1.00 37.22 190 ALA A CA 1
ATOM 1537 C C . ALA A 1 190 ? -33.979 3.634 -13.249 1.00 37.22 190 ALA A C 1
ATOM 1539 O O . ALA A 1 190 ? -33.788 3.545 -14.457 1.00 37.22 190 ALA A O 1
ATOM 1540 N N . GLY A 1 191 ? -35.153 4.043 -12.753 1.00 33.66 191 GLY A N 1
ATOM 1541 C CA . GLY A 1 191 ? -36.357 4.287 -13.555 1.00 33.66 191 GLY A CA 1
ATOM 1542 C C . GLY A 1 191 ? -36.976 5.681 -13.430 1.00 33.66 191 GLY A C 1
ATOM 1543 O O . GLY A 1 191 ? -38.043 5.898 -13.991 1.00 33.66 191 GLY A O 1
ATOM 1544 N N . LEU A 1 192 ? -36.354 6.630 -12.725 1.00 30.19 192 LEU A N 1
ATOM 1545 C CA . LEU A 1 192 ? -36.816 8.022 -12.716 1.00 30.19 192 LEU A CA 1
ATOM 1546 C C . LEU A 1 192 ? -35.868 8.894 -13.539 1.00 30.19 192 LEU A C 1
ATOM 1548 O O . LEU A 1 192 ? -34.850 9.388 -13.061 1.00 30.19 192 LEU A O 1
ATOM 1552 N N . HIS A 1 193 ? -36.239 9.060 -14.809 1.00 35.91 193 HIS A N 1
ATOM 1553 C CA . HIS A 1 193 ? -35.792 10.155 -15.659 1.00 35.91 193 HIS A CA 1
ATOM 1554 C C . HIS A 1 193 ? -36.095 11.487 -14.952 1.00 35.91 193 HIS A C 1
ATOM 1556 O O . HIS A 1 193 ? -37.257 11.864 -14.822 1.00 35.91 193 HIS A O 1
ATOM 1562 N N . LEU A 1 194 ? -35.059 12.223 -14.544 1.00 26.95 194 LEU A N 1
ATOM 1563 C CA . LEU A 1 194 ? -35.151 13.672 -14.384 1.00 26.95 194 LEU A CA 1
ATOM 1564 C C . LEU A 1 194 ? -34.518 14.305 -15.627 1.00 26.95 194 LEU A C 1
ATOM 1566 O O . LEU A 1 194 ? -33.300 14.310 -15.789 1.00 26.95 194 LEU A O 1
ATOM 1570 N N . HIS A 1 195 ? -35.368 14.783 -16.536 1.00 33.88 195 HIS A N 1
ATOM 1571 C CA . HIS A 1 195 ? -35.011 15.866 -17.448 1.00 33.88 195 HIS A CA 1
ATOM 1572 C C . HIS A 1 195 ? -34.766 17.122 -16.620 1.00 33.88 195 HIS A C 1
ATOM 1574 O O . HIS A 1 195 ? -35.633 17.482 -15.829 1.00 33.88 195 HIS A O 1
ATOM 1580 N N . LEU A 1 196 ? -33.653 17.809 -16.854 1.00 24.34 196 LEU A N 1
ATOM 1581 C CA . LEU A 1 196 ? -33.515 19.228 -16.550 1.00 24.34 196 LEU A CA 1
ATOM 1582 C C . LEU A 1 196 ? -32.717 19.889 -17.680 1.00 24.34 196 LEU A C 1
ATOM 1584 O O . LEU A 1 196 ? -31.746 19.316 -18.175 1.00 24.34 196 LEU A O 1
ATOM 1588 N N . LEU A 1 197 ? -33.255 21.040 -18.087 1.00 34.44 197 LEU A N 1
ATOM 1589 C CA . LEU A 1 197 ? -32.751 22.041 -19.029 1.00 34.44 197 LEU A CA 1
ATOM 1590 C C . LEU A 1 197 ? -31.297 22.449 -18.763 1.00 34.44 197 LEU A C 1
ATOM 1592 O O . LEU A 1 197 ? -30.904 22.465 -17.574 1.00 34.44 197 LEU A O 1
#

Radius of gyration: 18.18 Å; Cα contacts (8 Å, |Δi|>4): 287; chains: 1; bounding box: 54×38×43 Å

Foldseek 3Di:
DDPDPPPDLVPLQVPDPWDEDEDDDDADDDPDLQPQQALQSQQLRLLVQLVVVLVCLQPDPTQYYEYWFQRSRHDDDDPRSCVSFAAEDDPCPDQQDLDDDSRDDPLNSQLNSLQVSLHKYKDWGKHKDFADPVDPPADPVGIDIFGKIWIAHSRSDTPDIDGDPDPDDPDRPCVVVVVSVVSNDDPPPPPDDDDDD

Solvent-accessible surface area (backbone atoms only — not comparable to full-atom values): 11955 Å² total; per-residue (Å²): 134,94,82,86,90,73,81,63,79,58,59,68,61,72,71,61,91,68,69,71,45,77,52,90,79,85,57,78,72,70,97,51,60,81,73,46,78,42,46,65,59,33,45,56,51,27,46,60,32,47,58,50,48,46,56,50,46,73,67,53,90,47,57,28,43,36,50,55,74,46,41,44,79,54,82,93,66,51,88,70,53,40,50,43,59,40,44,72,82,58,89,80,64,70,55,50,72,90,66,89,52,103,81,56,57,69,72,48,48,52,15,36,43,11,38,77,44,58,12,30,35,35,41,29,47,46,30,39,46,81,47,51,91,86,42,91,82,46,44,97,87,41,40,52,73,34,54,26,40,38,31,24,34,37,74,12,38,71,74,48,75,46,67,56,87,71,87,82,67,101,40,73,67,53,55,54,47,45,51,54,44,63,48,64,60,73,98,79,69,95,77,75,87,76,85,76,134

Mean predicted aligned error: 12.49 Å

Organism: Urocitellus parryii (NCBI:txid9999)

Nearest PDB structures (foldseek):
  4cyy-assembly1_A  TM=9.105E-01  e=9.645E-14  Homo sapiens
  7sly-assembly1_A  TM=8.767E-01  e=3.125E-14  Homo sapiens
  9izl-assembly2_B  TM=8.823E-01  e=4.613E-13  Homo sapiens
  2rii-assembly1_A  TM=3.992E-01  e=3.299E-01  Homo sapiens
  3vwu-assembly1_C  TM=3.396E-01  e=3.099E-01  Mus musculus

pLDDT: mean 71.31, std 21.43, range [24.34, 92.69]

Sequence (197 aa):
MKIISHLRRGIFKLLFQDPLIVYLHYSFLSPNLLALTTHQQALELMNQNLDIYEKQVMTAAQKIIVFPDDDIHCFNFTRTSIYPFLDFIVPNWARAVDQWQSTCLVLQCLSCMAIRGEMFLVANLGTKQPCHSNDPGCPNDGRYQFNTNVIFSNNGTLVDCYGKHNLYFRQLLISLLKWITSLLIPPLLAGLHLHLL

InterPro domains:
  IPR003010 Carbon-nitrogen hydrolase [PS50263] (32-197)
  IPR036526 Carbon-nitrogen hydrolase superfamily [G3DSA:3.60.110.10] (20-175)
  IPR036526 Carbon-nitrogen hydrolase superfamily [SSF56317] (47-170)
  IPR040154 Biotinidase/VNN family [PTHR10609] (25-171)

Secondary structure (DSSP, 8-state):
------S-TTHHHHH--SPPEEPP--PPPPTTTTT--SHHHHHHHHHHHHHHHHHHHHH--SSEEEPPTTTTT-S---TTTTGGGPEE--TT-----S---TT--HHHHHHHHHHHTTSEEEEEEEEEEE--TTSTT--TTSEEEEEEEEEE-TTS-EEEEEE-S----S-HHHHHHHHHHHHH--TT-TT------